Protein AF-A0A7S2TKN7-F1 (afdb_monomer_lite)

Radius of gyration: 24.85 Å; chains: 1; bounding box: 65×55×70 Å

Foldseek 3Di:
DPPCVVVLVVQLVVLVVVLVVLVVPPPCCVDQLSVLVSCQSPPVQNVCSVDPCSVVVPSVVVVVVVVVLVVVLAPPDQARSNSVVGDDPVVVVVVVVVLVVLLVDDFDDDDPPPPPPPPDDDDDDDDDDDDDDPDDPDPDDDTDRSCVVPPLDDWFWFQQWWWQWPPPGIDTNVVDFFQTWTAAPVRDTFTFQAKEKEFEPPQKDWWAADDPGTTTHQQFWWWDQDPVVRDIATDGSVVVGPTDIDGGGITIATDTDCDDDNDQRQWGAISNIITGHFLNLDCDHSNHAPHRVHPCQACVQLVPAPCSVRRYGYHYRNQFDADSNRRGGRHGDD

Sequence (334 aa):
GNADKPRLDKCQKMIKATVEAVKALSDRTKSKNVKALLKDLKGQVAEAVSKPEYCKKWGHHYLRSLARAHRLQLTNNFKDPGVQVYGGKTFERIRDKSDELFLSLPPPTPGHIKLMKKHGGYGYGYGGGGGGGAARSSSPIPSISMSRFYSRSGPCFSGDSRVHVKGGGTCRLMDVRRGDQVVTAEGKYATVRCVVQTKLQSGACPLVRLGSGLRITPYHPVLQRDAKRNTNEWVFPISLNKANVEPCDAIYSLLLDDTATDKKHESMVINGITCVALGHGITEGTASHPYFGSRERVVGDLRRMRGWEKGLVVLSEGCCIRDESTGLVCGLRQ

pLDDT: mean 78.38, std 19.51, range [26.36, 98.0]

InterPro domains:
  IPR006141 Intein N-terminal splicing region [PS50817] (156-224)
  IPR032838 VWA-Hint protein, Vwaint domain [PF14624] (32-100)
  IPR036844 Hint domain superfamily [SSF51294] (156-236)
  IPR039510 Vint domain [PF14623] (155-331)

Structure (mmCIF, N/CA/C/O backbone):
data_AF-A0A7S2TKN7-F1
#
_entry.id   AF-A0A7S2TKN7-F1
#
loop_
_atom_site.group_PDB
_atom_site.id
_atom_site.type_symbol
_atom_site.label_atom_id
_atom_site.label_alt_id
_atom_site.label_comp_id
_atom_site.label_asym_id
_atom_site.label_entity_id
_atom_site.label_seq_id
_atom_site.pdbx_PDB_ins_code
_atom_site.Cartn_x
_atom_site.Cartn_y
_atom_site.Cartn_z
_atom_site.occupancy
_atom_site.B_iso_or_equiv
_atom_site.auth_seq_id
_atom_site.auth_comp_id
_atom_site.auth_asym_id
_atom_site.auth_atom_id
_atom_site.pdbx_PDB_model_num
ATOM 1 N N . GLY A 1 1 ? 40.502 4.318 2.107 1.00 43.69 1 GLY A N 1
ATOM 2 C CA . GLY A 1 1 ? 40.039 5.272 1.078 1.00 43.69 1 GLY A CA 1
ATOM 3 C C . GLY A 1 1 ? 39.383 4.500 -0.047 1.00 43.69 1 G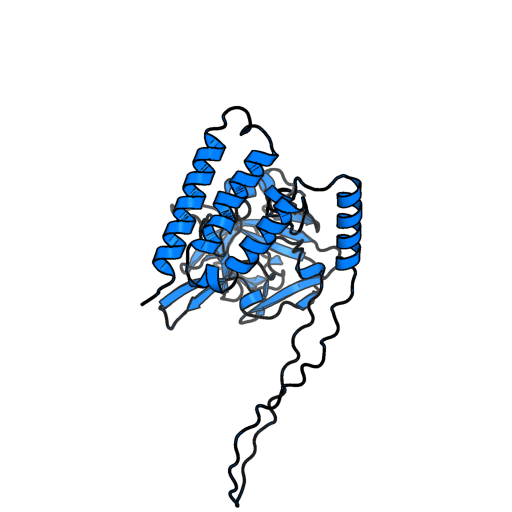LY A C 1
ATOM 4 O O . GLY A 1 1 ? 39.913 3.470 -0.435 1.00 43.69 1 GLY A O 1
ATOM 5 N N . ASN A 1 2 ? 38.201 4.918 -0.500 1.00 54.47 2 ASN A N 1
ATOM 6 C CA . ASN A 1 2 ? 37.375 4.138 -1.425 1.00 54.47 2 ASN A CA 1
ATOM 7 C C . ASN A 1 2 ? 37.877 4.297 -2.874 1.00 54.47 2 ASN A C 1
ATOM 9 O O . ASN A 1 2 ? 37.461 5.218 -3.577 1.00 54.47 2 ASN A O 1
ATOM 13 N N . ALA A 1 3 ? 38.801 3.426 -3.291 1.00 58.44 3 ALA A N 1
ATOM 14 C CA . ALA A 1 3 ? 39.456 3.452 -4.605 1.00 58.44 3 ALA A CA 1
ATOM 15 C C . ALA A 1 3 ? 38.479 3.367 -5.800 1.00 58.44 3 ALA A C 1
ATOM 17 O O . ALA A 1 3 ? 38.847 3.703 -6.923 1.00 58.44 3 ALA A O 1
ATOM 18 N N . ASP A 1 4 ? 37.220 2.986 -5.562 1.00 64.25 4 ASP A N 1
ATOM 19 C CA . ASP A 1 4 ? 36.188 2.876 -6.596 1.00 64.25 4 ASP A CA 1
ATOM 20 C C . ASP A 1 4 ? 35.474 4.201 -6.915 1.00 64.25 4 ASP A C 1
ATOM 22 O O . ASP A 1 4 ? 34.849 4.325 -7.971 1.00 64.25 4 ASP A O 1
ATOM 26 N N . LYS A 1 5 ? 35.576 5.221 -6.049 1.00 66.00 5 LYS A N 1
ATOM 27 C CA . LYS A 1 5 ? 34.845 6.493 -6.210 1.00 66.00 5 LYS A CA 1
ATOM 28 C C . LYS A 1 5 ? 35.164 7.225 -7.533 1.00 66.00 5 LYS A C 1
ATOM 30 O O . LYS A 1 5 ? 34.218 7.541 -8.254 1.00 66.00 5 LYS A O 1
ATOM 35 N N . PRO A 1 6 ? 36.439 7.386 -7.950 1.00 70.19 6 PRO A N 1
ATOM 36 C CA . PRO A 1 6 ? 36.770 8.056 -9.215 1.00 70.19 6 PRO A CA 1
ATOM 37 C C . PRO A 1 6 ? 36.239 7.312 -10.450 1.00 70.19 6 PRO A C 1
ATOM 39 O O . PRO A 1 6 ? 35.901 7.916 -11.471 1.00 70.19 6 PRO A O 1
ATOM 42 N N . ARG A 1 7 ? 36.149 5.979 -10.368 1.00 80.88 7 ARG A N 1
ATOM 43 C CA . ARG A 1 7 ? 35.662 5.124 -11.455 1.00 80.88 7 ARG A CA 1
ATOM 44 C C . ARG A 1 7 ? 34.150 5.249 -11.634 1.00 80.88 7 ARG A C 1
ATOM 46 O O . ARG A 1 7 ? 33.680 5.306 -12.768 1.00 80.88 7 ARG A O 1
ATOM 53 N N . LEU A 1 8 ? 33.401 5.321 -10.536 1.00 84.88 8 LEU A N 1
ATOM 54 C CA . LEU A 1 8 ? 31.946 5.492 -10.562 1.00 84.88 8 LEU A CA 1
ATOM 55 C C . LEU A 1 8 ? 31.548 6.875 -11.081 1.00 84.88 8 LEU A C 1
ATOM 57 O O . LEU A 1 8 ? 30.650 6.970 -11.916 1.00 84.88 8 LEU A O 1
ATOM 61 N N . ASP A 1 9 ? 32.282 7.919 -10.691 1.00 84.25 9 ASP A N 1
ATOM 62 C CA . ASP A 1 9 ? 32.070 9.276 -11.205 1.00 84.25 9 ASP A CA 1
ATOM 63 C C . ASP A 1 9 ? 32.273 9.332 -12.728 1.00 84.25 9 ASP A C 1
ATOM 65 O O . ASP A 1 9 ? 31.488 9.953 -13.453 1.00 84.25 9 ASP A O 1
ATOM 69 N N . LYS A 1 10 ? 33.284 8.619 -13.247 1.00 89.12 10 LYS A N 1
ATOM 70 C CA . LYS A 1 10 ? 33.486 8.456 -14.694 1.00 89.12 10 LYS A CA 1
ATOM 71 C C . LYS A 1 10 ? 32.306 7.732 -15.352 1.00 89.12 10 LYS A C 1
ATOM 73 O O . LYS A 1 10 ? 31.818 8.198 -16.381 1.00 89.12 10 LYS A O 1
ATOM 78 N N . CYS A 1 11 ? 31.813 6.640 -14.764 1.00 86.62 11 CYS A N 1
ATOM 79 C CA . CYS A 1 11 ? 30.646 5.914 -15.280 1.00 86.62 11 CYS A CA 1
ATOM 80 C C . CYS A 1 11 ? 29.390 6.796 -15.335 1.00 86.62 11 CYS A C 1
ATOM 82 O O . CYS A 1 11 ? 28.699 6.810 -16.351 1.00 86.62 11 CYS A O 1
ATOM 84 N N . GLN A 1 12 ? 29.116 7.583 -14.293 1.00 86.25 12 GLN A N 1
ATOM 85 C CA . GLN A 1 12 ? 27.974 8.502 -14.277 1.00 86.25 12 GLN A CA 1
ATOM 86 C C . GLN A 1 12 ? 28.090 9.594 -15.343 1.00 86.25 12 GLN A C 1
ATOM 88 O O . GLN A 1 12 ? 27.103 9.905 -16.012 1.00 86.25 12 GLN A O 1
ATOM 93 N N . LYS A 1 13 ? 29.291 10.155 -15.543 1.00 89.75 13 LYS A N 1
ATOM 94 C CA . LYS A 1 13 ? 29.546 11.118 -16.625 1.00 89.75 13 LYS A CA 1
ATOM 95 C C . LYS A 1 13 ? 29.284 10.500 -17.999 1.00 89.75 13 LYS A C 1
ATOM 97 O O . LYS A 1 13 ? 28.626 11.129 -18.822 1.00 89.75 13 LYS A O 1
ATOM 102 N N . MET A 1 14 ? 29.720 9.259 -18.226 1.00 90.19 14 MET A N 1
ATOM 103 C CA . MET A 1 14 ? 29.456 8.539 -19.478 1.00 90.19 14 MET A CA 1
ATOM 104 C C . MET A 1 14 ? 27.959 8.283 -19.703 1.00 90.19 14 MET A C 1
ATOM 106 O O . MET A 1 14 ? 27.475 8.479 -20.817 1.00 90.19 14 MET A O 1
ATOM 110 N N . ILE A 1 15 ? 27.210 7.899 -18.663 1.00 89.31 15 ILE A N 1
ATOM 111 C CA . ILE A 1 15 ? 25.752 7.706 -18.756 1.00 89.31 15 ILE A CA 1
ATOM 112 C C . ILE A 1 15 ? 25.065 9.025 -19.125 1.00 89.31 15 ILE A C 1
ATOM 114 O O . ILE A 1 15 ? 24.268 9.053 -20.060 1.00 89.31 15 ILE A O 1
ATOM 118 N N . LYS A 1 16 ? 25.411 10.129 -18.449 1.00 88.31 16 LYS A N 1
ATOM 119 C CA . LYS A 1 16 ? 24.864 11.461 -18.756 1.00 88.31 16 LYS A CA 1
ATOM 120 C C . LYS A 1 16 ? 25.174 11.881 -20.194 1.00 88.31 16 LYS A C 1
ATOM 122 O O . LYS A 1 16 ? 24.259 12.272 -20.909 1.00 88.31 16 LYS A O 1
ATOM 127 N N . ALA A 1 17 ? 26.421 11.728 -20.638 1.00 89.56 17 ALA A N 1
ATOM 128 C CA . ALA A 1 17 ? 26.814 12.034 -22.014 1.00 89.56 17 ALA A CA 1
ATOM 129 C C . ALA A 1 17 ? 26.033 11.193 -23.038 1.00 89.56 17 ALA A C 1
ATOM 131 O O . ALA A 1 17 ? 25.567 11.718 -24.044 1.00 89.56 17 ALA A O 1
ATOM 132 N N . THR A 1 18 ? 25.821 9.906 -22.749 1.00 86.31 18 THR A N 1
ATOM 133 C CA . THR A 1 18 ? 25.028 9.010 -23.605 1.00 86.31 18 THR A CA 1
ATOM 134 C C . THR A 1 18 ? 23.567 9.454 -23.673 1.00 86.31 18 THR A C 1
ATOM 136 O O . THR A 1 18 ? 22.984 9.480 -24.751 1.00 86.31 18 THR A O 1
ATOM 139 N N . VAL A 1 19 ? 22.971 9.847 -22.544 1.00 86.81 19 VAL A N 1
ATOM 140 C CA . VAL A 1 19 ? 21.596 10.367 -22.498 1.00 86.81 19 VAL A CA 1
ATOM 141 C C . VAL A 1 19 ? 21.452 11.629 -23.349 1.00 86.81 19 VAL A C 1
ATOM 143 O O . VAL A 1 19 ? 20.484 11.732 -24.100 1.00 86.81 19 VAL A O 1
ATOM 146 N N . GLU A 1 20 ? 22.397 12.566 -23.264 1.00 87.31 20 GLU A N 1
ATOM 147 C CA . GLU A 1 20 ? 22.360 13.793 -24.068 1.00 87.31 20 GLU A CA 1
ATOM 148 C C . GLU A 1 20 ? 22.595 13.515 -25.558 1.00 87.31 20 GLU A C 1
ATOM 150 O O . GLU A 1 20 ? 21.847 14.020 -26.393 1.00 87.31 20 GLU A O 1
ATOM 155 N N . ALA A 1 21 ? 23.532 12.627 -25.901 1.00 86.25 21 ALA A N 1
ATOM 156 C CA . ALA A 1 21 ? 23.751 12.205 -27.284 1.00 86.25 21 ALA A CA 1
ATOM 157 C C . ALA A 1 21 ? 22.499 11.549 -27.892 1.00 86.25 21 ALA A C 1
ATOM 159 O O . ALA A 1 21 ? 22.119 11.850 -29.021 1.00 86.25 21 ALA A O 1
ATOM 160 N N . VAL A 1 22 ? 21.809 10.690 -27.132 1.00 82.81 22 VAL A N 1
ATOM 161 C CA . VAL A 1 22 ? 20.566 10.048 -27.583 1.00 82.81 22 VAL A CA 1
ATOM 162 C C . VAL A 1 22 ? 19.435 11.067 -27.738 1.00 82.81 22 VAL A C 1
ATOM 164 O O . VAL A 1 22 ? 18.655 10.951 -28.679 1.00 82.81 22 VAL A O 1
ATOM 167 N N . LYS A 1 23 ? 19.340 12.078 -26.863 1.00 82.50 23 LYS A N 1
ATOM 168 C CA . LYS A 1 23 ? 18.347 13.160 -26.990 1.00 82.50 23 LYS A CA 1
ATOM 169 C C . LYS A 1 23 ? 18.584 14.044 -28.215 1.00 82.50 23 LYS A C 1
ATOM 171 O O . LYS A 1 23 ? 17.614 14.474 -28.831 1.00 82.50 23 LYS A O 1
ATOM 176 N N . ALA A 1 24 ? 19.846 14.303 -28.559 1.00 81.06 24 ALA A N 1
ATOM 177 C CA . ALA A 1 24 ? 20.227 15.139 -29.698 1.00 81.06 24 ALA A CA 1
ATOM 178 C C . ALA A 1 24 ? 19.869 14.514 -31.062 1.00 81.06 24 ALA A C 1
ATOM 180 O O . ALA A 1 24 ? 19.803 15.219 -32.065 1.00 81.06 24 ALA A O 1
ATOM 181 N N . LEU A 1 25 ? 19.579 13.208 -31.109 1.00 79.00 25 LEU A N 1
ATOM 182 C CA . LEU A 1 25 ? 19.048 12.518 -32.289 1.00 79.00 25 LEU A CA 1
ATOM 183 C C . LEU A 1 25 ? 17.537 12.813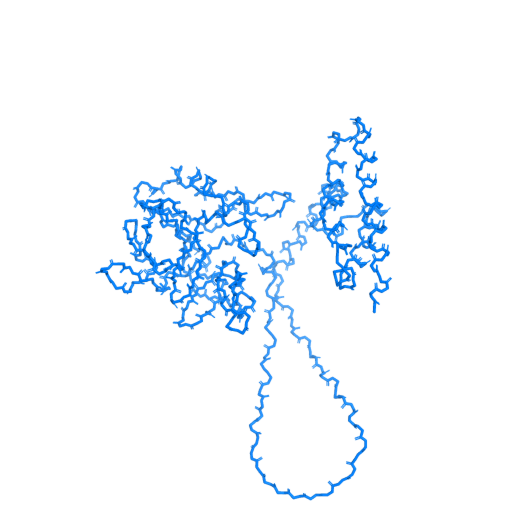 -32.429 1.00 79.00 25 LEU A C 1
ATOM 185 O O . LEU A 1 25 ? 16.679 11.976 -32.124 1.00 79.00 25 LEU A O 1
ATOM 189 N N . SER A 1 26 ? 17.219 14.038 -32.852 1.00 56.50 26 SER A N 1
ATOM 190 C CA . SER A 1 26 ? 15.887 14.670 -32.889 1.00 56.50 26 SER A CA 1
ATOM 191 C C . SER A 1 26 ? 14.778 13.862 -33.583 1.00 56.50 26 SER A C 1
ATOM 193 O O . SER A 1 26 ? 13.630 13.920 -33.141 1.00 56.50 26 SER A O 1
ATOM 195 N N . ASP A 1 27 ? 15.092 13.045 -34.592 1.00 61.47 27 ASP A N 1
ATOM 196 C CA . ASP A 1 27 ? 14.075 12.258 -35.313 1.00 61.47 27 ASP A CA 1
ATOM 197 C C . ASP A 1 27 ? 13.815 10.864 -34.718 1.00 61.47 27 ASP A C 1
ATOM 199 O O . ASP A 1 27 ? 12.715 10.319 -34.839 1.00 61.47 27 ASP A O 1
ATOM 203 N N . ARG A 1 28 ? 14.787 10.273 -34.007 1.00 58.34 28 ARG A N 1
ATOM 204 C CA . ARG A 1 28 ? 14.670 8.907 -33.449 1.00 58.34 28 ARG A CA 1
ATOM 205 C C . ARG A 1 28 ? 14.152 8.872 -32.013 1.00 58.34 28 ARG A C 1
ATOM 207 O O . ARG A 1 28 ? 13.617 7.850 -31.586 1.00 58.34 28 ARG A O 1
ATOM 214 N N . THR A 1 29 ? 14.221 9.982 -31.284 1.00 58.94 29 THR A N 1
ATOM 215 C CA . THR A 1 29 ? 13.701 10.121 -29.908 1.00 58.94 29 THR A CA 1
ATOM 216 C C . THR A 1 29 ? 12.181 9.981 -29.793 1.00 58.94 29 THR A C 1
ATOM 218 O O . THR A 1 29 ? 11.664 9.720 -28.702 1.00 58.94 29 THR A O 1
ATOM 221 N N . LYS A 1 30 ? 11.441 10.080 -30.905 1.00 62.72 30 LYS A N 1
ATOM 222 C CA . LYS A 1 30 ? 9.995 9.805 -30.942 1.00 62.72 30 LYS A CA 1
ATOM 223 C C . LYS A 1 30 ? 9.668 8.309 -30.884 1.00 62.72 30 LYS A C 1
ATOM 225 O O . LYS A 1 30 ? 8.584 7.961 -30.412 1.00 62.72 30 LYS A O 1
ATOM 230 N N . SER A 1 31 ? 10.594 7.438 -31.295 1.00 76.25 31 SER A N 1
ATOM 231 C CA . SER A 1 31 ? 10.404 5.985 -31.269 1.00 76.25 31 SER A CA 1
ATOM 232 C C . SER A 1 31 ? 10.212 5.474 -29.840 1.00 76.25 31 SER A C 1
ATOM 234 O O . SER A 1 31 ? 10.968 5.827 -28.929 1.00 76.25 31 SER A O 1
ATOM 236 N N . LYS A 1 32 ? 9.219 4.594 -29.649 1.00 78.75 32 LYS A N 1
ATOM 237 C CA . LYS A 1 32 ? 8.933 3.922 -28.369 1.00 78.75 32 LYS A CA 1
ATOM 238 C C . LYS A 1 32 ? 10.191 3.260 -27.791 1.00 78.75 32 LYS A C 1
ATOM 240 O O . LYS A 1 32 ? 10.414 3.327 -26.585 1.00 78.75 32 LYS A O 1
ATOM 245 N N . ASN A 1 33 ? 11.051 2.724 -28.655 1.00 80.81 33 ASN A N 1
ATOM 246 C CA . ASN A 1 33 ? 12.256 1.997 -28.258 1.00 80.81 33 ASN A CA 1
ATOM 247 C C . ASN A 1 33 ? 13.328 2.928 -27.684 1.00 80.81 33 ASN A C 1
ATOM 249 O O . ASN A 1 33 ? 13.961 2.612 -26.680 1.00 80.81 33 ASN A O 1
ATOM 253 N N . VAL A 1 34 ? 13.495 4.111 -28.278 1.00 82.25 34 VAL A N 1
ATOM 254 C CA . VAL A 1 34 ? 14.466 5.105 -27.802 1.00 82.25 34 VAL A CA 1
ATOM 255 C C . VAL A 1 34 ? 14.005 5.716 -26.478 1.00 82.25 34 VAL A C 1
ATOM 257 O O . VAL A 1 34 ? 14.814 5.908 -25.572 1.00 82.25 34 VAL A O 1
ATOM 260 N N . LYS A 1 35 ? 12.694 5.941 -26.311 1.00 83.38 35 LYS A N 1
ATOM 261 C CA . LYS A 1 35 ? 12.116 6.374 -25.028 1.00 83.38 35 LYS A CA 1
ATOM 262 C C . LYS A 1 35 ? 12.314 5.332 -23.925 1.00 83.38 35 LYS A C 1
ATOM 264 O O . LYS A 1 35 ? 12.656 5.701 -22.804 1.00 83.38 35 LYS A O 1
ATOM 269 N N . ALA A 1 36 ? 12.122 4.054 -24.248 1.00 84.69 36 ALA A N 1
ATOM 270 C CA . ALA A 1 36 ? 12.329 2.948 -23.320 1.00 84.69 36 ALA A CA 1
ATOM 271 C C . ALA A 1 36 ? 13.799 2.853 -22.874 1.00 84.69 36 ALA A C 1
ATOM 273 O O . ALA A 1 36 ? 14.074 2.866 -21.679 1.00 84.69 36 ALA A O 1
ATOM 274 N N . LEU A 1 37 ? 14.743 2.910 -23.818 1.00 86.00 37 LEU A N 1
ATOM 275 C CA . LEU A 1 37 ? 16.177 2.926 -23.515 1.00 86.00 37 LEU A CA 1
ATOM 276 C C . LEU A 1 37 ? 16.582 4.128 -22.641 1.00 86.00 37 LEU A C 1
ATOM 278 O O . LEU A 1 37 ? 17.357 3.988 -21.696 1.00 86.00 37 LEU A O 1
ATOM 282 N N . LEU A 1 38 ? 16.037 5.317 -22.917 1.00 85.19 38 LEU A N 1
ATOM 283 C CA . LEU A 1 38 ? 16.282 6.509 -22.099 1.00 85.19 38 LEU A CA 1
ATOM 284 C C . LEU A 1 38 ? 15.758 6.360 -20.663 1.00 85.19 38 LEU A C 1
ATOM 286 O O . LEU A 1 38 ? 16.351 6.934 -19.745 1.00 85.19 38 LEU A O 1
ATOM 290 N N . LYS A 1 39 ? 14.661 5.620 -20.461 1.00 85.62 39 LYS A N 1
ATOM 291 C CA . LYS A 1 39 ? 14.110 5.329 -19.131 1.00 85.62 39 LYS A CA 1
ATOM 292 C C . LYS A 1 39 ? 15.059 4.424 -18.343 1.00 85.62 39 L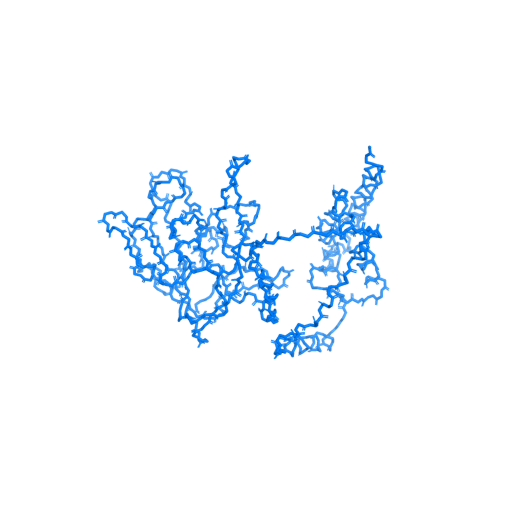YS A C 1
ATOM 294 O O . LYS A 1 39 ? 15.361 4.752 -17.198 1.00 85.62 39 LYS A O 1
ATOM 299 N N . ASP A 1 40 ? 15.611 3.387 -18.968 1.00 86.56 40 ASP A N 1
ATOM 300 C CA . ASP A 1 40 ? 16.572 2.476 -18.327 1.00 86.56 40 ASP A CA 1
ATOM 301 C C . ASP A 1 40 ? 17.856 3.210 -17.916 1.00 86.56 40 ASP A C 1
ATOM 303 O O . ASP A 1 40 ? 18.306 3.094 -16.773 1.00 86.56 40 ASP A O 1
ATOM 307 N N . LEU A 1 41 ? 18.404 4.035 -18.824 1.00 86.12 41 LEU A N 1
ATOM 308 C CA . LEU A 1 41 ? 19.622 4.822 -18.591 1.00 86.12 41 LEU A CA 1
ATOM 309 C C . LEU A 1 41 ? 19.484 5.802 -17.418 1.00 86.12 41 LEU A C 1
ATOM 311 O O . LEU A 1 41 ? 20.439 5.998 -16.668 1.00 86.12 41 LEU A O 1
ATOM 315 N N . LYS A 1 42 ? 18.306 6.419 -17.256 1.00 85.44 42 LYS A N 1
ATOM 316 C CA . LYS A 1 42 ? 18.013 7.345 -16.148 1.00 85.44 42 LYS A CA 1
ATOM 317 C C . LYS A 1 42 ? 17.591 6.637 -14.858 1.00 85.44 42 LYS A C 1
ATOM 319 O O . LYS A 1 42 ? 17.643 7.256 -13.801 1.00 85.44 42 LYS A O 1
ATOM 324 N N . GLY A 1 43 ? 17.148 5.386 -14.955 1.00 86.94 43 GLY A N 1
ATOM 325 C CA . GLY A 1 43 ? 16.682 4.575 -13.838 1.00 86.94 43 GLY A CA 1
ATOM 326 C C . GLY A 1 43 ? 17.797 3.724 -13.239 1.00 86.94 43 GLY A C 1
ATOM 327 O O . GLY A 1 43 ? 18.827 4.234 -12.792 1.00 86.94 43 GLY A O 1
ATOM 328 N N . GLN A 1 44 ? 17.596 2.403 -13.242 1.00 83.75 44 GLN A N 1
ATOM 329 C CA . GLN A 1 44 ? 18.470 1.464 -12.536 1.00 83.75 44 GLN A CA 1
ATOM 330 C C . GLN A 1 44 ? 19.914 1.460 -13.056 1.00 83.75 44 GLN A C 1
ATOM 332 O O . GLN A 1 44 ? 20.824 1.137 -12.298 1.00 83.75 44 GLN A O 1
ATOM 337 N N . VAL A 1 45 ? 20.167 1.868 -14.307 1.00 88.06 45 VAL A N 1
ATOM 338 C CA . VAL A 1 45 ? 21.537 2.014 -14.837 1.00 88.06 45 VAL A CA 1
ATOM 339 C 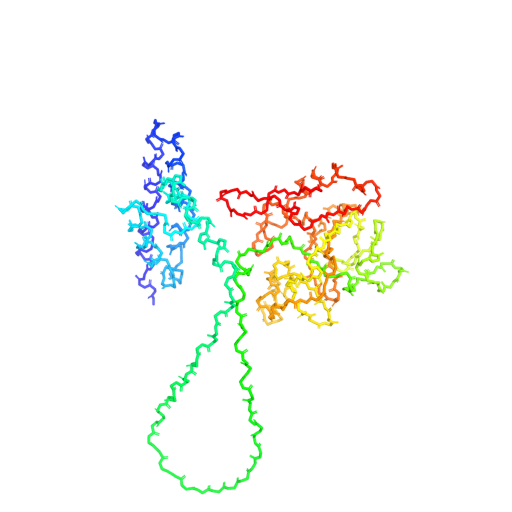C . VAL A 1 45 ? 22.302 3.127 -14.118 1.00 88.06 45 VAL A C 1
ATOM 341 O O . VAL A 1 45 ? 23.457 2.925 -13.741 1.00 88.06 45 VAL A O 1
ATOM 344 N N . ALA A 1 46 ? 21.669 4.279 -13.884 1.00 87.81 46 ALA A N 1
ATOM 345 C CA . ALA A 1 46 ? 22.269 5.362 -13.109 1.00 87.81 46 ALA A CA 1
ATOM 346 C C . ALA A 1 46 ? 22.391 4.983 -11.624 1.00 87.81 46 ALA A C 1
ATOM 348 O O . ALA A 1 46 ? 23.426 5.232 -11.002 1.00 87.81 46 ALA A O 1
ATOM 349 N N . GLU A 1 47 ? 21.373 4.322 -11.066 1.00 85.00 47 GLU A N 1
ATOM 350 C CA . GLU A 1 47 ? 21.367 3.874 -9.670 1.00 85.00 47 GLU A CA 1
ATOM 351 C C . GLU A 1 47 ? 22.468 2.840 -9.386 1.00 85.00 47 GLU A C 1
ATOM 353 O O . GLU A 1 47 ? 23.160 2.940 -8.369 1.00 85.00 47 GLU A O 1
ATOM 358 N N . ALA A 1 48 ? 22.702 1.912 -10.318 1.00 87.50 48 ALA A N 1
ATOM 359 C CA . ALA A 1 48 ? 23.716 0.863 -10.223 1.00 87.50 48 ALA A CA 1
ATOM 360 C C . ALA A 1 48 ? 25.127 1.408 -9.968 1.00 87.50 48 ALA A C 1
ATOM 362 O O . ALA A 1 48 ? 25.935 0.732 -9.334 1.00 87.50 48 ALA A O 1
ATOM 363 N N . VAL A 1 49 ? 25.427 2.620 -10.443 1.00 89.25 49 VAL A N 1
ATOM 364 C CA . VAL A 1 49 ? 26.732 3.282 -10.275 1.00 89.25 49 VAL A CA 1
ATOM 365 C C . VAL A 1 49 ? 26.668 4.511 -9.363 1.00 89.25 49 VAL A C 1
ATOM 367 O O . VAL A 1 49 ? 27.646 5.250 -9.261 1.00 89.25 49 VAL A O 1
ATOM 370 N N . SER A 1 50 ? 25.535 4.746 -8.695 1.00 86.00 50 SER A N 1
ATOM 371 C CA . SER A 1 50 ? 25.338 5.897 -7.801 1.00 86.00 50 SER A CA 1
ATOM 372 C C . SER A 1 50 ? 26.149 5.783 -6.510 1.00 86.00 50 SER A C 1
ATOM 374 O O . SER A 1 50 ? 26.726 6.765 -6.045 1.00 86.00 50 SER A O 1
ATOM 376 N N . LYS A 1 51 ? 26.225 4.567 -5.955 1.00 86.25 51 LYS A N 1
ATOM 377 C CA . LYS A 1 51 ? 26.944 4.250 -4.720 1.00 86.25 51 LYS A CA 1
ATOM 378 C C . LYS A 1 51 ? 27.874 3.051 -4.925 1.00 86.25 51 LYS A C 1
ATOM 380 O O . LYS A 1 51 ? 27.469 2.075 -5.566 1.00 86.25 51 LYS A O 1
ATOM 385 N N . PRO A 1 52 ? 29.080 3.062 -4.330 1.00 83.50 52 PRO A N 1
ATOM 386 C CA . PRO A 1 52 ? 29.993 1.919 -4.349 1.00 83.50 52 PRO A CA 1
ATOM 387 C C . PRO A 1 52 ? 29.350 0.622 -3.847 1.00 83.50 52 PRO A C 1
ATOM 389 O O . PRO A 1 52 ? 29.537 -0.432 -4.456 1.00 83.50 52 PRO A O 1
ATOM 392 N N . GLU A 1 53 ? 28.532 0.696 -2.789 1.00 84.50 53 GLU A N 1
ATOM 393 C CA . GLU A 1 53 ? 27.834 -0.481 -2.258 1.00 84.50 53 GLU A CA 1
ATOM 394 C C . GLU A 1 53 ? 26.876 -1.102 -3.281 1.00 84.50 53 GLU A C 1
ATOM 396 O O . GLU A 1 53 ? 26.823 -2.324 -3.406 1.00 84.50 53 GLU A O 1
ATOM 401 N N . TYR A 1 54 ? 26.131 -0.282 -4.028 1.00 86.38 54 TYR A N 1
ATOM 402 C CA . TYR A 1 54 ? 25.170 -0.765 -5.024 1.00 86.38 54 TYR A CA 1
ATOM 403 C C . TYR A 1 54 ? 25.886 -1.402 -6.207 1.00 86.38 54 TYR A C 1
ATOM 405 O O . TYR A 1 54 ? 25.545 -2.522 -6.594 1.00 86.38 54 TYR A O 1
ATOM 413 N N . CYS A 1 55 ? 26.934 -0.744 -6.709 1.00 86.56 55 CYS A N 1
ATOM 414 C CA . CYS A 1 55 ? 27.740 -1.267 -7.806 1.00 86.56 55 CYS A CA 1
ATOM 415 C C . CYS A 1 55 ? 28.314 -2.643 -7.462 1.00 86.56 55 CYS A C 1
ATOM 417 O O . CYS A 1 55 ? 28.162 -3.578 -8.251 1.00 86.56 55 CYS A O 1
ATOM 419 N N . LYS A 1 56 ? 28.891 -2.786 -6.260 1.00 84.50 56 LYS A N 1
ATOM 420 C CA . LYS A 1 56 ? 29.479 -4.040 -5.776 1.00 84.50 56 LYS A CA 1
ATOM 421 C C . LYS A 1 56 ? 28.437 -5.123 -5.499 1.00 84.50 56 LYS A C 1
ATOM 423 O O . LYS A 1 56 ? 28.685 -6.287 -5.782 1.00 84.50 56 LYS A O 1
ATOM 428 N N . LYS A 1 57 ? 27.290 -4.761 -4.919 1.00 79.38 57 LYS A N 1
ATOM 429 C CA . LYS A 1 57 ? 26.275 -5.734 -4.495 1.00 79.38 57 LYS A CA 1
ATOM 430 C C . LYS A 1 57 ? 25.466 -6.293 -5.666 1.00 79.38 57 LYS A C 1
ATOM 432 O O . LYS A 1 57 ? 25.108 -7.465 -5.638 1.00 79.38 57 LYS A O 1
ATOM 437 N N . TRP A 1 58 ? 25.143 -5.470 -6.663 1.00 88.81 58 TRP A N 1
ATOM 438 C CA . TRP A 1 58 ? 24.289 -5.889 -7.781 1.00 88.81 58 TRP A CA 1
ATOM 439 C C . TRP A 1 58 ? 24.586 -5.164 -9.099 1.00 88.81 58 TRP A C 1
ATOM 441 O O . TRP A 1 58 ? 24.456 -5.769 -10.165 1.00 88.81 58 TRP A O 1
ATOM 451 N N . GLY A 1 59 ? 25.018 -3.901 -9.049 1.00 87.88 59 GLY A N 1
ATOM 452 C CA . GLY A 1 59 ? 25.109 -3.029 -10.219 1.00 87.88 59 GLY A CA 1
ATOM 453 C C . GLY A 1 59 ? 26.004 -3.569 -11.332 1.00 87.88 59 GLY A C 1
ATOM 454 O O . GLY A 1 59 ? 25.590 -3.610 -12.487 1.00 87.88 59 GLY A O 1
ATOM 455 N N . HIS A 1 60 ? 27.200 -4.071 -11.021 1.00 85.88 60 HIS A N 1
ATOM 456 C CA . HIS A 1 60 ? 28.100 -4.576 -12.064 1.00 85.88 60 HIS A CA 1
ATOM 457 C C . HIS A 1 60 ? 27.599 -5.867 -12.737 1.00 85.88 60 HIS A C 1
ATOM 459 O O . HIS A 1 60 ? 27.931 -6.128 -13.895 1.00 85.88 60 HIS A O 1
ATOM 465 N N . HIS A 1 61 ? 26.835 -6.701 -12.025 1.00 90.31 61 HIS A N 1
ATOM 466 C CA . HIS A 1 61 ? 26.214 -7.900 -12.594 1.00 90.31 61 HIS A CA 1
ATOM 467 C C . HIS A 1 61 ? 25.037 -7.511 -13.487 1.00 90.31 61 HIS A C 1
ATOM 469 O O . HIS A 1 61 ? 24.944 -7.971 -14.625 1.00 90.31 61 HIS A O 1
ATOM 475 N N . TYR A 1 62 ? 24.197 -6.609 -12.983 1.00 91.62 62 TYR A N 1
ATOM 476 C CA . TYR A 1 62 ? 23.059 -6.044 -13.692 1.00 91.62 62 TYR A CA 1
ATOM 477 C C . TYR A 1 62 ? 23.475 -5.393 -15.019 1.00 91.62 62 TYR A C 1
ATOM 479 O O . TYR A 1 62 ? 22.974 -5.788 -16.068 1.00 91.62 62 TYR A O 1
ATOM 487 N N . LEU A 1 63 ? 24.467 -4.495 -15.010 1.00 90.12 63 LEU A N 1
ATOM 488 C CA . LEU A 1 63 ? 24.922 -3.796 -16.219 1.00 90.12 63 LEU A CA 1
ATOM 489 C C . LEU A 1 63 ? 25.461 -4.754 -17.290 1.00 90.12 63 LEU A C 1
ATOM 491 O O . LEU A 1 63 ? 25.200 -4.567 -18.476 1.00 90.12 63 LEU A O 1
ATOM 495 N N . ARG A 1 64 ? 26.186 -5.807 -16.888 1.00 90.94 64 ARG A N 1
ATOM 496 C CA . ARG A 1 64 ? 26.672 -6.841 -17.819 1.00 90.94 64 ARG A CA 1
ATOM 497 C C . ARG A 1 64 ? 25.525 -7.657 -18.409 1.00 90.94 64 ARG A C 1
ATOM 499 O O . ARG A 1 64 ? 25.554 -7.958 -19.601 1.00 90.94 64 ARG A O 1
ATOM 506 N N . SER A 1 65 ? 24.533 -8.001 -17.587 1.00 91.38 65 SER A N 1
ATOM 507 C CA . SER A 1 65 ? 23.328 -8.706 -18.028 1.00 91.38 65 SER A CA 1
ATOM 508 C C . SER A 1 65 ? 22.542 -7.868 -19.038 1.00 91.38 65 SER A C 1
ATOM 510 O O . SER A 1 65 ? 22.256 -8.349 -20.133 1.00 91.38 65 SER A O 1
ATOM 512 N N . LEU A 1 66 ? 22.287 -6.594 -18.723 1.00 90.06 66 LEU A N 1
ATOM 513 C CA . LEU A 1 66 ? 21.561 -5.665 -19.588 1.00 90.06 66 LEU A CA 1
ATOM 514 C C . LEU A 1 66 ? 22.300 -5.419 -20.912 1.00 90.06 66 LEU A C 1
ATOM 516 O O . LEU A 1 66 ? 21.706 -5.514 -21.985 1.00 90.06 66 LEU A O 1
ATOM 520 N N . ALA A 1 67 ? 23.616 -5.192 -20.865 1.00 90.25 67 ALA A N 1
ATOM 521 C CA . ALA A 1 67 ? 24.427 -5.023 -22.072 1.00 90.25 67 ALA A CA 1
ATOM 522 C C . ALA A 1 67 ? 24.382 -6.266 -22.976 1.00 90.25 67 ALA A C 1
ATOM 524 O O . ALA A 1 67 ? 24.244 -6.154 -24.197 1.00 90.25 67 ALA A O 1
ATOM 525 N N . ARG A 1 68 ? 24.460 -7.466 -22.385 1.00 90.88 68 ARG A N 1
ATOM 526 C CA . ARG A 1 68 ? 24.339 -8.724 -23.130 1.00 90.88 68 ARG A CA 1
ATOM 527 C C . ARG A 1 68 ? 22.938 -8.902 -23.717 1.00 90.88 68 ARG A C 1
ATOM 529 O O . ARG A 1 68 ? 22.833 -9.340 -24.857 1.00 90.88 68 ARG A O 1
ATOM 536 N N . ALA A 1 69 ? 21.894 -8.537 -22.978 1.00 89.38 69 ALA A N 1
ATOM 537 C CA . ALA A 1 69 ? 20.510 -8.612 -23.434 1.00 89.38 69 ALA A CA 1
ATOM 538 C C . ALA A 1 69 ? 20.258 -7.718 -24.654 1.00 89.38 69 ALA A C 1
ATOM 540 O O . ALA A 1 69 ? 19.725 -8.200 -25.648 1.00 89.38 69 ALA A O 1
ATOM 541 N N . HIS A 1 70 ? 20.738 -6.469 -24.650 1.00 90.44 70 HIS A N 1
ATOM 542 C CA . HIS A 1 70 ? 20.651 -5.616 -25.839 1.00 90.44 70 HIS A CA 1
ATOM 543 C C . HIS A 1 70 ? 21.456 -6.163 -27.020 1.00 90.44 70 HIS A C 1
ATOM 545 O O . HIS A 1 70 ? 20.966 -6.127 -28.146 1.00 90.44 70 HIS A O 1
ATOM 551 N N . ARG A 1 71 ? 22.662 -6.697 -26.781 1.00 89.06 71 ARG A N 1
ATOM 552 C CA . ARG A 1 71 ? 23.507 -7.266 -27.844 1.00 89.06 71 ARG A CA 1
ATOM 553 C C . ARG A 1 71 ? 22.880 -8.494 -28.505 1.00 89.06 71 ARG A C 1
ATOM 555 O O . ARG A 1 71 ? 23.060 -8.687 -29.700 1.00 89.06 71 ARG A O 1
ATOM 562 N N . LEU A 1 72 ? 22.190 -9.323 -27.727 1.00 88.00 72 LEU A N 1
ATOM 563 C CA . LEU A 1 72 ? 21.524 -10.533 -28.214 1.00 88.00 72 LEU A CA 1
ATOM 564 C C . LEU A 1 72 ? 20.050 -10.307 -28.573 1.00 88.00 72 LEU A C 1
ATOM 566 O O . LEU A 1 72 ? 19.397 -11.253 -28.992 1.00 88.00 72 LEU A O 1
ATOM 570 N N . GLN A 1 73 ? 19.534 -9.086 -28.393 1.00 87.62 73 GLN A N 1
ATOM 571 C CA . GLN A 1 73 ? 18.120 -8.749 -28.574 1.00 87.62 73 GLN A CA 1
ATOM 572 C C . GLN A 1 73 ? 17.191 -9.684 -27.779 1.00 87.62 73 GLN A C 1
ATOM 574 O O . GLN A 1 73 ? 16.267 -10.285 -28.320 1.00 87.62 73 GLN A O 1
ATOM 579 N N . LEU A 1 74 ? 17.459 -9.829 -26.479 1.00 84.12 74 LEU A N 1
ATOM 580 C CA . LEU A 1 74 ? 16.708 -10.704 -25.577 1.00 84.12 74 LEU A CA 1
ATOM 581 C C . LEU A 1 74 ? 15.952 -9.911 -24.513 1.00 84.12 74 LEU A C 1
ATOM 583 O O . LEU A 1 74 ? 16.503 -8.995 -23.903 1.00 84.12 74 LEU A O 1
ATOM 587 N N . THR A 1 75 ? 14.738 -10.359 -24.204 1.00 84.06 75 THR A N 1
ATOM 588 C CA . THR A 1 75 ? 13.934 -9.887 -23.068 1.00 84.06 75 THR A CA 1
ATOM 589 C C . THR A 1 75 ? 14.314 -10.670 -21.814 1.00 84.06 75 THR A C 1
ATOM 591 O O . THR A 1 75 ? 13.674 -11.652 -21.444 1.00 84.06 75 THR A O 1
ATOM 594 N N . ASN A 1 76 ? 15.423 -10.295 -21.181 1.00 82.62 76 ASN A N 1
ATOM 595 C CA . ASN A 1 76 ? 15.998 -11.065 -20.071 1.00 82.62 76 ASN A CA 1
ATOM 596 C C . ASN A 1 76 ? 15.346 -10.796 -18.702 1.00 82.62 76 ASN A C 1
ATOM 598 O O . ASN A 1 76 ? 15.548 -11.567 -17.768 1.00 82.62 76 ASN A O 1
ATOM 602 N N . ASN A 1 77 ? 14.631 -9.686 -18.548 1.00 76.94 77 ASN A N 1
ATOM 603 C CA . ASN A 1 77 ? 13.961 -9.304 -17.308 1.00 76.94 77 ASN A CA 1
ATOM 604 C C . ASN A 1 77 ? 12.709 -8.480 -17.626 1.00 76.94 77 ASN A C 1
ATOM 606 O O . ASN A 1 77 ? 12.543 -8.101 -18.774 1.00 76.94 77 ASN A O 1
ATOM 610 N N . PHE A 1 78 ? 11.843 -8.213 -16.644 1.00 77.44 78 PHE A N 1
ATOM 611 C CA . PHE A 1 78 ? 10.599 -7.442 -16.827 1.00 77.44 78 PHE A CA 1
ATOM 612 C C . PHE A 1 78 ? 10.700 -5.969 -16.386 1.00 77.44 78 PHE A C 1
ATOM 614 O O . PHE A 1 78 ? 9.781 -5.190 -16.621 1.00 77.44 78 PHE A O 1
ATOM 621 N N . LYS A 1 79 ? 11.777 -5.594 -15.685 1.00 72.56 79 LYS A N 1
ATOM 622 C CA . LYS A 1 79 ? 11.928 -4.284 -15.030 1.00 72.56 79 LYS A CA 1
ATOM 623 C C . LYS A 1 79 ? 12.440 -3.203 -15.968 1.00 72.56 79 LYS A C 1
ATOM 625 O O . LYS A 1 79 ? 12.147 -2.035 -15.727 1.00 72.56 79 LYS A O 1
ATOM 630 N N . ASP A 1 80 ? 13.183 -3.602 -16.995 1.00 83.38 80 ASP A N 1
ATOM 631 C CA . ASP A 1 80 ? 13.833 -2.709 -17.947 1.00 83.38 80 ASP A CA 1
ATOM 632 C C . ASP A 1 80 ? 13.003 -2.598 -19.238 1.00 83.38 80 ASP A C 1
ATOM 634 O O . ASP A 1 80 ? 12.984 -3.529 -20.059 1.00 83.38 80 ASP A O 1
ATOM 638 N N . PRO A 1 81 ? 12.281 -1.477 -19.435 1.00 83.75 81 PRO A N 1
ATOM 639 C CA . PRO A 1 81 ? 11.559 -1.169 -20.662 1.00 83.75 81 PRO A CA 1
ATOM 640 C C . PRO A 1 81 ? 12.366 -1.370 -21.947 1.00 83.75 81 PRO A C 1
ATOM 642 O O . PRO A 1 81 ? 11.806 -1.797 -22.958 1.00 83.75 81 PRO A O 1
ATOM 645 N N . GLY A 1 82 ? 13.659 -1.040 -21.947 1.00 84.94 82 GLY A N 1
ATOM 646 C CA . GLY A 1 82 ? 14.500 -1.044 -23.141 1.00 84.94 82 GLY A CA 1
ATOM 647 C C . GLY A 1 82 ? 14.756 -2.430 -23.720 1.00 84.94 82 GLY A C 1
ATOM 648 O O . GLY A 1 82 ? 15.027 -2.522 -24.915 1.00 84.94 82 GLY A O 1
ATOM 649 N N . VAL A 1 83 ? 14.628 -3.502 -22.932 1.00 86.69 83 VAL A N 1
ATOM 650 C CA . VAL A 1 83 ? 14.703 -4.886 -23.438 1.00 86.69 83 VAL A CA 1
ATOM 651 C C . VAL A 1 83 ? 13.330 -5.493 -23.737 1.00 86.69 83 VAL A C 1
ATOM 653 O O . VAL A 1 83 ? 13.264 -6.481 -24.463 1.00 86.69 83 VAL A O 1
ATOM 656 N N . GLN A 1 84 ? 12.229 -4.886 -23.263 1.00 84.56 84 GLN A N 1
ATOM 657 C CA . GLN A 1 84 ? 10.859 -5.336 -23.584 1.00 84.56 84 GLN A CA 1
ATOM 658 C C . GLN A 1 84 ? 10.497 -5.149 -25.058 1.00 84.56 84 GLN A C 1
ATOM 660 O O . GLN A 1 84 ? 9.512 -5.700 -25.531 1.00 84.56 84 GLN A O 1
ATOM 665 N N . VAL A 1 85 ? 11.270 -4.337 -25.780 1.00 83.38 85 VAL A N 1
ATOM 666 C CA . VAL A 1 85 ? 11.081 -4.107 -27.218 1.00 83.38 85 VAL A CA 1
ATOM 667 C C . VAL A 1 85 ? 11.521 -5.301 -28.058 1.00 83.38 85 VAL A C 1
ATOM 669 O O . VAL A 1 85 ? 11.168 -5.382 -29.232 1.00 83.38 85 VAL A O 1
ATOM 672 N N . TYR A 1 86 ? 12.330 -6.189 -27.480 1.00 82.38 86 TYR A N 1
ATOM 673 C CA . TYR A 1 86 ? 12.761 -7.410 -28.132 1.00 82.38 86 TYR A CA 1
ATOM 674 C C . TYR A 1 86 ? 11.746 -8.525 -27.879 1.00 82.38 86 TYR A C 1
ATOM 676 O O . TYR A 1 86 ? 11.078 -8.548 -26.847 1.00 82.38 86 TYR A O 1
ATOM 684 N N . GLY A 1 87 ? 11.626 -9.439 -28.839 1.00 75.00 87 GLY A N 1
ATOM 685 C CA . GLY A 1 87 ? 10.592 -10.472 -28.857 1.00 75.00 87 GLY A CA 1
ATOM 686 C C . GLY A 1 87 ? 9.475 -10.176 -29.860 1.00 75.00 87 GLY A C 1
ATOM 687 O O . GLY A 1 87 ? 9.567 -9.280 -30.696 1.00 75.00 87 GLY A O 1
ATOM 688 N N . GLY A 1 88 ? 8.420 -10.983 -29.809 1.00 79.56 88 GLY A N 1
ATOM 689 C CA . GLY A 1 88 ? 7.239 -10.843 -30.658 1.00 79.56 88 GLY A CA 1
ATOM 690 C C . GLY A 1 88 ? 6.071 -11.642 -30.093 1.00 79.56 88 GLY A C 1
ATOM 691 O O . GLY A 1 88 ? 6.238 -12.355 -29.104 1.00 79.56 88 GLY A O 1
ATOM 692 N N . LYS A 1 89 ? 4.905 -11.581 -30.744 1.00 77.12 89 LYS A N 1
ATOM 693 C CA . LYS A 1 89 ? 3.646 -12.174 -30.240 1.00 77.12 89 LYS A CA 1
ATOM 694 C C . LYS A 1 89 ? 3.774 -13.636 -29.792 1.00 77.12 89 LYS A C 1
ATOM 696 O O . LYS A 1 89 ? 3.163 -14.051 -28.814 1.00 77.12 89 LYS A O 1
ATOM 701 N N . THR A 1 90 ? 4.587 -14.428 -30.492 1.00 79.69 90 THR A N 1
ATOM 702 C CA . THR A 1 90 ? 4.846 -15.828 -30.126 1.00 79.69 90 THR A CA 1
ATOM 703 C C . THR A 1 90 ? 5.638 -15.944 -28.825 1.00 79.69 90 THR A C 1
ATOM 705 O O . THR A 1 90 ? 5.286 -16.759 -27.977 1.00 79.69 90 THR A O 1
ATOM 708 N N . PHE A 1 91 ? 6.677 -15.123 -28.651 1.00 79.38 91 PHE A N 1
ATOM 709 C CA . PHE A 1 91 ? 7.460 -15.069 -27.417 1.00 79.38 91 PHE A CA 1
ATOM 710 C C . PHE A 1 91 ? 6.615 -14.558 -26.250 1.00 79.38 91 PHE A C 1
ATOM 712 O O . PHE A 1 91 ? 6.643 -15.170 -25.192 1.00 79.38 91 PHE A O 1
ATOM 719 N N . GLU A 1 92 ? 5.815 -13.507 -26.457 1.00 73.31 92 GLU A N 1
ATOM 720 C CA . GLU A 1 92 ? 4.874 -12.988 -25.455 1.00 73.31 92 GLU A CA 1
ATOM 721 C C . GLU A 1 92 ? 3.907 -14.080 -24.996 1.00 73.31 92 GLU A C 1
ATOM 723 O O . GLU A 1 92 ? 3.838 -14.375 -23.809 1.00 73.31 92 GLU A O 1
ATOM 728 N N . ARG A 1 93 ? 3.258 -14.783 -25.932 1.00 75.62 93 ARG A N 1
ATOM 729 C CA . ARG A 1 93 ? 2.340 -15.881 -25.602 1.00 75.62 93 ARG A CA 1
ATOM 730 C C . ARG A 1 93 ? 3.023 -17.009 -24.826 1.00 75.62 93 ARG A C 1
ATOM 732 O O . ARG A 1 93 ? 2.435 -17.559 -23.900 1.00 75.62 93 ARG A O 1
ATOM 739 N N . ILE A 1 94 ? 4.240 -17.391 -25.221 1.00 80.25 94 ILE A N 1
ATOM 740 C CA . ILE A 1 94 ? 5.000 -18.443 -24.531 1.00 80.25 94 ILE A CA 1
ATOM 741 C C . ILE A 1 94 ? 5.413 -17.971 -23.139 1.00 80.25 94 ILE A C 1
ATOM 743 O O . ILE A 1 94 ? 5.259 -18.731 -22.186 1.00 80.25 94 ILE A O 1
ATOM 747 N N . ARG A 1 95 ? 5.904 -16.736 -23.010 1.00 75.44 95 ARG A N 1
ATOM 748 C CA . ARG A 1 95 ? 6.252 -16.113 -21.731 1.00 75.44 95 ARG A CA 1
ATOM 749 C C . ARG A 1 95 ? 5.045 -16.099 -20.806 1.00 75.44 95 ARG A C 1
ATOM 751 O O . ARG A 1 95 ? 5.161 -16.611 -19.705 1.00 75.44 95 ARG A O 1
ATOM 758 N N . ASP A 1 96 ? 3.909 -15.584 -21.259 1.00 70.31 96 ASP A N 1
ATOM 759 C CA . ASP A 1 96 ? 2.709 -15.427 -20.434 1.00 70.31 96 ASP A CA 1
ATOM 760 C C . ASP A 1 96 ? 2.168 -16.793 -19.989 1.00 70.31 96 ASP A C 1
ATOM 762 O O . ASP A 1 96 ? 1.869 -16.989 -18.814 1.00 70.31 96 ASP A O 1
ATOM 766 N N . LYS A 1 97 ? 2.159 -17.785 -20.892 1.00 75.81 97 LYS A N 1
ATOM 767 C CA . LYS A 1 97 ? 1.819 -19.174 -20.545 1.00 75.81 97 LYS A CA 1
ATOM 768 C C . LYS A 1 97 ? 2.828 -19.802 -19.576 1.00 75.81 97 LYS A C 1
ATOM 770 O O . LYS A 1 97 ? 2.451 -20.586 -18.712 1.00 75.81 97 LYS A O 1
ATOM 775 N N . SER A 1 98 ? 4.115 -19.489 -19.717 1.00 74.12 98 SER A N 1
ATOM 776 C CA . SER A 1 98 ? 5.152 -19.985 -18.804 1.00 74.12 98 SER A CA 1
ATOM 777 C C . SER A 1 98 ? 5.049 -19.322 -17.433 1.00 74.12 98 SER A C 1
ATOM 779 O O . SER A 1 98 ? 5.274 -19.990 -16.432 1.00 74.12 98 SER A O 1
ATOM 781 N N . ASP A 1 99 ? 4.677 -18.043 -17.383 1.00 61.88 99 ASP A N 1
ATOM 782 C CA . ASP A 1 99 ? 4.429 -17.297 -16.151 1.00 61.88 99 ASP A CA 1
ATOM 783 C C . ASP A 1 99 ? 3.201 -17.867 -15.426 1.00 61.88 99 ASP A C 1
ATOM 785 O O . ASP A 1 99 ? 3.270 -18.172 -14.240 1.00 61.88 99 ASP A O 1
ATOM 789 N N . GLU A 1 100 ? 2.115 -18.149 -16.152 1.00 66.12 100 GLU A N 1
ATOM 790 C CA . GLU A 1 100 ? 0.937 -18.852 -15.627 1.00 66.12 100 GLU A CA 1
ATOM 791 C C . GLU A 1 100 ? 1.299 -20.223 -15.032 1.00 66.12 100 GLU A C 1
ATOM 793 O O . GLU A 1 100 ? 0.953 -20.521 -13.885 1.00 66.12 100 GLU A O 1
ATOM 798 N N . LEU A 1 101 ? 2.057 -21.038 -15.774 1.00 71.31 101 LEU A N 1
ATOM 799 C CA . LEU A 1 101 ? 2.526 -22.340 -15.296 1.00 71.31 101 LEU A CA 1
ATOM 800 C C . LEU A 1 101 ? 3.430 -22.198 -14.068 1.00 71.31 101 LEU A C 1
ATOM 802 O O . LEU A 1 101 ? 3.249 -22.920 -13.091 1.00 71.31 101 LEU A O 1
ATOM 806 N N . PHE A 1 102 ? 4.365 -21.252 -14.076 1.00 68.12 102 PHE A N 1
ATOM 807 C CA . PHE A 1 102 ? 5.272 -20.997 -12.959 1.00 68.12 102 PHE A CA 1
ATOM 808 C C . PHE A 1 102 ? 4.525 -20.564 -11.694 1.00 68.12 102 PHE A C 1
ATOM 810 O O . PHE A 1 102 ? 4.857 -21.011 -10.597 1.00 68.12 102 PHE A O 1
ATOM 817 N N . LEU A 1 103 ? 3.475 -19.752 -11.838 1.00 57.28 103 LEU A N 1
ATOM 818 C CA . LEU A 1 103 ? 2.599 -19.359 -10.735 1.00 57.28 103 LEU A CA 1
ATOM 819 C C . LEU A 1 103 ? 1.787 -20.530 -10.174 1.00 57.28 103 LEU A C 1
ATOM 821 O O . LEU A 1 103 ? 1.442 -20.505 -8.992 1.00 57.28 103 LEU A O 1
ATOM 825 N N . SER A 1 104 ? 1.507 -21.545 -10.993 1.00 69.44 104 SER A N 1
ATOM 826 C CA . SER A 1 104 ? 0.809 -22.764 -10.574 1.00 69.44 104 SER A CA 1
ATOM 827 C C . SER A 1 104 ? 1.709 -23.796 -9.882 1.00 69.44 104 SER A C 1
ATOM 829 O O . SER A 1 104 ? 1.198 -24.752 -9.298 1.00 69.44 104 SER A O 1
ATOM 831 N N . LEU A 1 105 ? 3.039 -23.622 -9.917 1.00 65.00 105 LEU A N 1
ATOM 832 C CA . LEU A 1 105 ? 3.958 -24.578 -9.304 1.00 65.00 105 LEU A CA 1
ATOM 833 C C . LEU A 1 105 ? 3.845 -24.565 -7.771 1.00 65.00 105 LEU A C 1
ATOM 835 O O . LEU A 1 105 ? 3.776 -23.492 -7.156 1.00 65.00 105 LEU A O 1
ATOM 839 N N . PRO A 1 106 ? 3.897 -25.746 -7.124 1.00 58.34 106 PRO A N 1
ATOM 840 C CA . PRO A 1 106 ? 4.023 -25.812 -5.680 1.00 58.34 106 PRO A CA 1
ATOM 841 C C . PRO A 1 106 ? 5.350 -25.168 -5.248 1.00 58.34 106 PRO A C 1
ATOM 843 O O . PRO A 1 106 ? 6.324 -25.162 -6.008 1.00 58.34 106 PRO A O 1
ATOM 846 N N . PRO A 1 107 ? 5.415 -24.617 -4.025 1.00 53.94 107 PRO A N 1
ATOM 847 C CA . PRO A 1 107 ? 6.634 -24.005 -3.522 1.00 53.94 107 PRO A CA 1
ATOM 848 C C . PRO A 1 107 ? 7.802 -25.003 -3.583 1.00 53.94 107 PRO A C 1
ATOM 850 O O . PRO A 1 107 ? 7.610 -26.176 -3.250 1.00 53.94 107 PRO A O 1
ATOM 853 N N . PRO A 1 108 ? 9.014 -24.557 -3.964 1.00 56.53 108 PRO A N 1
ATOM 854 C CA . PRO A 1 108 ? 10.160 -25.446 -4.057 1.00 56.53 108 PRO A CA 1
ATOM 855 C C 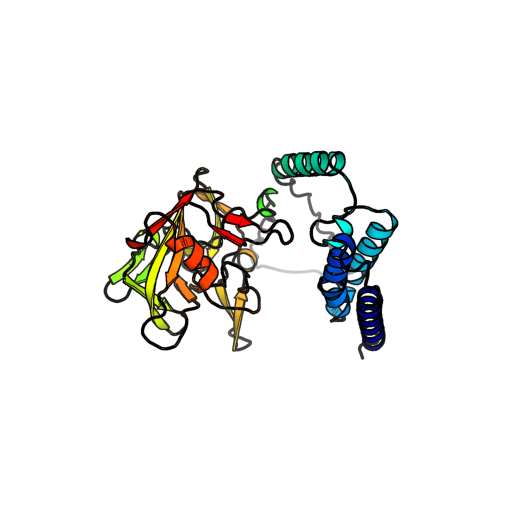. PRO A 1 108 ? 10.427 -26.090 -2.696 1.00 56.53 108 PRO A C 1
ATOM 857 O O . PRO A 1 108 ? 10.488 -25.405 -1.668 1.00 56.53 108 PRO A O 1
ATOM 860 N N . THR A 1 109 ? 10.573 -27.414 -2.691 1.00 48.69 109 THR A N 1
ATOM 861 C CA . THR A 1 109 ? 10.927 -28.175 -1.494 1.00 48.69 109 THR A CA 1
ATOM 862 C C . THR A 1 109 ? 12.286 -27.678 -0.993 1.00 48.69 109 THR A C 1
ATOM 864 O O . THR A 1 109 ? 13.234 -27.640 -1.783 1.00 48.69 109 THR A O 1
ATOM 867 N N . PRO A 1 110 ? 12.419 -27.258 0.278 1.00 47.88 110 PRO A N 1
ATOM 868 C CA . PRO A 1 110 ? 13.691 -26.776 0.798 1.00 47.88 110 PRO A CA 1
ATOM 869 C C . PRO A 1 110 ? 14.770 -27.846 0.629 1.00 47.88 110 PRO A C 1
ATOM 871 O O . PRO A 1 110 ? 14.686 -28.923 1.217 1.00 47.88 110 PRO A O 1
ATOM 874 N N . GLY A 1 111 ? 15.787 -27.559 -0.182 1.00 42.28 111 GLY A N 1
ATOM 875 C CA . GLY A 1 111 ? 16.965 -28.412 -0.254 1.00 42.28 111 GLY A CA 1
ATOM 876 C C . GLY A 1 111 ? 17.656 -28.425 1.108 1.00 42.28 111 GLY A C 1
ATOM 877 O O . GLY A 1 111 ? 17.806 -27.372 1.732 1.00 42.28 111 GLY A O 1
ATOM 878 N N . HIS A 1 112 ? 18.072 -29.602 1.580 1.00 42.31 112 HIS A N 1
ATOM 879 C CA . HIS A 1 112 ? 18.888 -29.734 2.785 1.00 42.31 112 HIS A CA 1
ATOM 880 C C . HIS A 1 112 ? 20.159 -28.891 2.623 1.00 42.31 112 HIS A C 1
ATOM 882 O O . HIS A 1 112 ? 21.135 -29.328 2.010 1.00 42.31 112 HIS A O 1
ATOM 888 N N . ILE A 1 113 ? 20.183 -27.690 3.204 1.00 40.62 113 ILE A N 1
ATOM 889 C CA . ILE A 1 113 ? 21.439 -27.001 3.476 1.00 40.62 113 ILE A CA 1
ATOM 890 C C . ILE A 1 113 ? 22.104 -27.835 4.566 1.00 40.62 113 ILE A C 1
ATOM 892 O O . ILE A 1 113 ? 21.847 -27.657 5.756 1.00 40.62 113 ILE A O 1
ATOM 896 N N . LYS A 1 114 ? 22.943 -28.795 4.163 1.00 38.59 114 LYS A N 1
ATOM 897 C CA . LYS A 1 114 ? 23.962 -29.323 5.063 1.00 38.59 114 LYS A CA 1
ATOM 898 C C . LYS A 1 114 ? 24.812 -28.116 5.434 1.00 38.59 114 LYS A C 1
ATOM 900 O O . LYS A 1 114 ? 25.600 -27.648 4.616 1.00 38.59 114 LYS A O 1
ATOM 905 N N . LEU A 1 115 ? 24.602 -27.573 6.634 1.00 40.09 115 LEU A N 1
ATOM 906 C CA . LEU A 1 115 ? 25.549 -26.650 7.238 1.00 40.09 115 LEU A CA 1
ATOM 907 C C . LEU A 1 115 ? 26.919 -27.316 7.120 1.00 40.09 115 LEU A C 1
ATOM 909 O O . LEU A 1 115 ? 27.169 -28.338 7.762 1.00 40.09 115 LEU A O 1
ATOM 913 N N . MET A 1 116 ? 27.785 -26.772 6.265 1.00 35.91 116 MET A N 1
ATOM 914 C CA . MET A 1 116 ? 29.199 -27.103 6.296 1.00 35.91 116 MET A CA 1
ATOM 915 C C . MET A 1 116 ? 29.659 -26.766 7.709 1.00 35.91 116 MET A C 1
ATOM 917 O O . MET A 1 116 ? 29.742 -25.594 8.081 1.00 35.91 116 MET A O 1
ATOM 921 N N . LYS A 1 117 ? 29.878 -27.802 8.528 1.00 37.56 117 LYS A N 1
ATOM 922 C CA . LYS A 1 117 ? 30.560 -27.653 9.807 1.00 37.56 117 LYS A CA 1
ATOM 923 C C . LYS A 1 117 ? 31.880 -26.971 9.482 1.00 37.56 117 LYS A C 1
ATOM 925 O O . LYS A 1 117 ? 32.724 -27.524 8.781 1.00 37.56 117 LYS A O 1
ATOM 930 N N . LYS A 1 118 ? 32.008 -25.730 9.937 1.00 35.44 118 LYS A N 1
ATOM 931 C CA . LYS A 1 118 ? 33.266 -25.000 9.961 1.00 35.44 118 LYS A CA 1
ATOM 932 C C . LYS A 1 118 ? 34.238 -25.905 10.721 1.00 35.44 118 LYS A C 1
ATOM 934 O O . LYS A 1 118 ? 34.010 -26.153 11.902 1.00 35.44 118 LYS A O 1
ATOM 939 N N . HIS A 1 119 ? 35.232 -26.470 10.037 1.00 32.97 119 HIS A N 1
ATOM 940 C CA . HIS A 1 119 ? 36.303 -27.221 10.686 1.00 32.97 119 HIS A CA 1
ATOM 941 C C . HIS A 1 119 ? 37.021 -26.248 11.627 1.00 32.97 119 HIS A C 1
ATOM 943 O O . HIS A 1 119 ? 37.781 -25.386 11.190 1.00 32.97 119 HIS A O 1
ATOM 949 N N . GLY A 1 120 ? 36.661 -26.316 12.909 1.00 36.19 120 GLY A N 1
ATOM 950 C CA . GLY A 1 120 ? 37.381 -25.676 13.994 1.00 36.19 120 GLY A CA 1
ATOM 951 C C . GLY A 1 120 ? 38.713 -26.385 14.170 1.00 36.19 120 GLY A C 1
ATOM 952 O O . GLY A 1 120 ? 38.774 -27.612 14.116 1.00 36.19 120 GLY A O 1
ATOM 953 N N . GLY A 1 121 ? 39.759 -25.578 14.314 1.00 33.16 121 GLY A N 1
ATOM 954 C CA . GLY A 1 121 ? 41.122 -26.017 14.545 1.00 33.16 121 GLY A CA 1
ATOM 955 C C . GLY A 1 121 ? 41.269 -26.968 15.729 1.00 33.16 121 GLY A C 1
ATOM 956 O O . GLY A 1 121 ? 40.466 -26.996 16.660 1.00 33.16 121 GLY A O 1
ATOM 957 N N . TYR A 1 122 ? 42.347 -27.735 15.636 1.00 32.62 122 TYR A N 1
ATOM 958 C CA . TYR A 1 122 ? 42.877 -28.626 16.650 1.00 32.62 122 TYR A CA 1
ATOM 959 C C . TYR A 1 122 ? 43.022 -27.924 18.005 1.00 32.62 122 TYR A C 1
ATOM 961 O O . TYR A 1 122 ? 43.689 -26.899 18.116 1.00 32.62 122 TYR A O 1
ATOM 969 N N . GLY A 1 123 ? 42.437 -28.527 19.037 1.00 31.09 123 GLY A N 1
ATOM 970 C CA . GLY A 1 123 ? 42.634 -28.166 20.435 1.00 31.09 123 GLY A CA 1
ATOM 971 C C . GLY A 1 123 ? 42.150 -29.304 21.328 1.00 31.09 123 GLY A C 1
ATOM 972 O O . GLY A 1 123 ? 40.959 -29.419 21.595 1.00 31.09 123 GLY A O 1
ATOM 973 N N . TYR A 1 124 ? 43.078 -30.174 21.727 1.00 28.92 124 TYR A N 1
ATOM 974 C CA . TYR A 1 124 ? 42.885 -31.205 22.749 1.00 28.92 124 TYR A CA 1
ATOM 975 C C . TYR A 1 124 ? 42.738 -30.553 24.133 1.00 28.92 124 TYR A C 1
ATOM 977 O O . TYR A 1 124 ? 43.492 -29.637 24.453 1.00 28.92 124 TYR A O 1
ATOM 985 N N . GLY A 1 125 ? 41.830 -31.054 24.976 1.00 29.27 125 GLY A N 1
ATOM 986 C CA . GLY A 1 125 ? 41.751 -30.646 26.383 1.00 29.27 125 GLY A CA 1
ATOM 987 C C . GLY A 1 125 ? 40.593 -31.288 27.147 1.00 29.27 125 GLY A C 1
ATOM 988 O O . GLY A 1 125 ? 39.432 -31.033 26.857 1.00 29.27 125 GLY A O 1
ATOM 989 N N . TYR A 1 126 ? 40.946 -32.141 28.105 1.00 26.36 126 TYR A N 1
ATOM 990 C CA . TYR A 1 126 ? 40.104 -32.926 29.014 1.00 26.36 126 TYR A CA 1
ATOM 991 C C . TYR A 1 126 ? 39.236 -32.090 29.981 1.00 26.36 126 TYR A C 1
ATOM 993 O O . TYR A 1 126 ? 39.700 -31.084 30.504 1.00 26.36 126 TYR A O 1
ATOM 1001 N N . GLY A 1 127 ? 38.070 -32.640 30.360 1.00 27.09 127 GLY A N 1
ATOM 1002 C CA . GLY A 1 127 ? 37.569 -32.589 31.747 1.00 27.09 127 GLY A CA 1
ATOM 1003 C C . GLY A 1 127 ? 36.377 -31.674 32.079 1.00 27.09 127 GLY A C 1
ATOM 1004 O O . GLY A 1 127 ? 36.513 -30.460 32.115 1.00 27.09 127 GLY A O 1
ATOM 1005 N N . GLY A 1 128 ? 35.259 -32.294 32.493 1.00 26.45 128 GLY A N 1
ATOM 1006 C CA . GLY A 1 128 ? 34.468 -31.828 33.646 1.00 26.45 128 GLY A CA 1
ATOM 1007 C C . GLY A 1 128 ? 33.147 -31.077 33.405 1.00 26.45 128 GLY A C 1
ATOM 1008 O O . GLY A 1 128 ? 33.146 -29.894 33.110 1.00 26.45 128 GLY A O 1
ATOM 1009 N N . GLY A 1 129 ? 32.029 -31.756 33.700 1.00 26.38 129 GLY A N 1
ATOM 1010 C CA . GLY A 1 129 ? 30.957 -31.222 34.559 1.00 26.38 129 GLY A CA 1
ATOM 1011 C C . GLY A 1 129 ? 29.923 -30.232 33.994 1.00 26.38 129 GLY A C 1
ATOM 1012 O O . GLY A 1 129 ? 30.184 -29.044 33.907 1.00 26.38 129 GLY A O 1
ATOM 1013 N N . GLY A 1 130 ? 28.689 -30.726 33.811 1.00 27.75 130 GLY A N 1
ATOM 1014 C CA . GLY A 1 130 ? 27.448 -30.075 34.274 1.00 27.75 130 GLY A CA 1
ATOM 1015 C C . GLY A 1 130 ? 26.927 -28.815 33.560 1.00 27.75 130 GLY A C 1
ATOM 1016 O O . GLY A 1 130 ? 27.564 -27.772 33.549 1.00 27.75 130 GLY A O 1
ATOM 1017 N N . GLY A 1 131 ? 25.669 -28.868 33.105 1.00 27.20 131 GLY A N 1
ATOM 1018 C CA . GLY A 1 131 ? 24.852 -27.666 32.882 1.00 27.20 131 GLY A CA 1
ATOM 1019 C C . GLY A 1 131 ? 24.042 -27.688 31.590 1.00 27.20 131 GLY A C 1
ATOM 1020 O O . GLY A 1 131 ? 24.592 -27.630 30.496 1.00 27.20 131 GLY A O 1
ATOM 1021 N N . GLY A 1 132 ? 22.717 -27.772 31.725 1.00 38.97 132 GLY A N 1
ATOM 1022 C CA . GLY A 1 132 ? 21.761 -27.850 30.623 1.00 38.97 132 GLY A CA 1
ATOM 1023 C C . GLY A 1 132 ? 21.866 -26.715 29.599 1.00 38.97 132 GLY A C 1
ATOM 1024 O O . GLY A 1 132 ? 21.930 -25.537 29.937 1.00 38.97 132 GLY A O 1
ATOM 1025 N N . GLY A 1 133 ? 21.795 -27.090 28.323 1.00 27.02 133 GLY A N 1
ATOM 1026 C CA . GLY A 1 133 ? 21.603 -26.177 27.204 1.00 27.02 133 GLY A CA 1
ATOM 1027 C C . GLY A 1 133 ? 20.536 -26.747 26.283 1.00 27.02 133 GLY A C 1
ATOM 1028 O O . GLY A 1 133 ? 20.803 -27.677 25.527 1.00 27.02 133 GLY A O 1
ATOM 1029 N N . ALA A 1 134 ? 19.319 -26.209 26.372 1.00 30.14 134 ALA A N 1
ATOM 1030 C CA . ALA A 1 134 ? 18.217 -26.546 25.482 1.00 30.14 134 ALA A CA 1
ATOM 1031 C C . ALA A 1 134 ? 18.665 -26.433 24.015 1.00 30.14 134 ALA A C 1
ATOM 1033 O O . ALA A 1 134 ? 19.176 -25.393 23.584 1.00 30.14 134 ALA A O 1
ATOM 1034 N N . ALA A 1 135 ? 18.470 -27.510 23.253 1.00 30.28 135 ALA A N 1
ATOM 1035 C CA . ALA A 1 135 ? 18.708 -27.533 21.820 1.00 30.28 135 ALA A CA 1
ATOM 1036 C C . ALA A 1 135 ? 17.867 -26.430 21.162 1.00 30.28 135 ALA A C 1
ATOM 1038 O O . ALA A 1 135 ? 16.640 -26.501 21.126 1.00 30.28 135 ALA A O 1
ATOM 1039 N N . ARG A 1 136 ? 18.529 -25.380 20.662 1.00 31.58 136 ARG A N 1
ATOM 1040 C CA . ARG A 1 136 ? 17.883 -24.346 19.851 1.00 31.58 136 ARG A CA 1
ATOM 1041 C C . ARG A 1 136 ? 17.387 -25.014 18.573 1.00 31.58 136 ARG A C 1
ATOM 1043 O O . ARG A 1 136 ? 18.187 -25.309 17.687 1.00 31.58 136 ARG A O 1
ATOM 1050 N N . SER A 1 137 ? 16.084 -25.274 18.495 1.00 29.89 137 SER A N 1
ATOM 1051 C CA . SER A 1 137 ? 15.445 -25.723 17.266 1.00 29.89 137 SER A CA 1
ATOM 1052 C C . SER A 1 137 ? 15.660 -24.650 16.198 1.00 29.89 137 SER A C 1
ATOM 1054 O O . SER A 1 137 ? 15.246 -23.498 16.327 1.00 29.89 137 SER A O 1
ATOM 1056 N N . SER A 1 138 ? 16.392 -25.005 15.146 1.00 33.69 138 SER A N 1
ATOM 1057 C CA . SER A 1 138 ? 16.531 -24.166 13.965 1.00 33.69 138 SER A CA 1
ATOM 1058 C C . SER A 1 138 ? 15.164 -24.065 13.292 1.00 33.69 138 SER A C 1
ATOM 1060 O O . SER A 1 138 ? 14.693 -25.045 12.712 1.00 33.69 138 SER A O 1
ATOM 1062 N N . SER A 1 139 ? 14.521 -22.901 13.391 1.00 36.88 139 SER A N 1
ATOM 1063 C CA . SER A 1 139 ? 13.260 -22.623 12.703 1.00 36.88 139 SER A CA 1
ATOM 1064 C C . SER A 1 139 ? 13.389 -22.933 11.204 1.00 36.88 139 SER A C 1
ATOM 1066 O O . SER A 1 139 ? 14.347 -22.471 10.576 1.00 36.88 139 SER A O 1
ATOM 1068 N N . PRO A 1 140 ? 12.456 -23.693 10.603 1.00 36.25 140 PRO A N 1
ATOM 1069 C CA . PRO A 1 140 ? 12.505 -23.996 9.180 1.00 36.25 140 PRO A CA 1
ATOM 1070 C C . PRO A 1 140 ? 12.373 -22.714 8.354 1.00 36.25 140 PRO A C 1
ATOM 1072 O O . PRO A 1 140 ? 11.511 -21.867 8.612 1.00 36.25 140 PRO A O 1
ATOM 1075 N N . ILE A 1 141 ? 13.236 -22.581 7.342 1.00 39.97 141 ILE A N 1
ATOM 1076 C CA . ILE A 1 141 ? 13.173 -21.489 6.368 1.00 39.97 141 ILE A CA 1
ATOM 1077 C C . ILE A 1 141 ? 11.807 -21.572 5.671 1.00 39.97 141 ILE A C 1
ATOM 1079 O O . ILE A 1 141 ? 11.441 -22.635 5.165 1.00 39.97 141 ILE A O 1
ATOM 1083 N N . PRO A 1 142 ? 11.019 -20.488 5.652 1.00 42.28 142 PRO A N 1
ATOM 1084 C CA . PRO A 1 142 ? 9.669 -20.542 5.127 1.00 42.28 142 PRO A CA 1
ATOM 1085 C C . PRO A 1 142 ? 9.638 -20.780 3.619 1.00 42.28 142 PRO A C 1
ATOM 1087 O O . PRO A 1 142 ? 10.261 -20.039 2.860 1.00 42.28 142 PRO A O 1
ATOM 1090 N N . SER A 1 143 ? 8.831 -21.755 3.194 1.00 44.50 143 SER A N 1
ATOM 1091 C CA . SER A 1 143 ? 8.512 -21.998 1.787 1.00 44.50 143 SER A CA 1
ATOM 1092 C C . SER A 1 143 ? 8.013 -20.719 1.099 1.00 44.50 143 SER A C 1
ATOM 1094 O O . SER A 1 143 ? 7.282 -19.905 1.679 1.00 44.50 143 SER A O 1
ATOM 1096 N N . ILE A 1 144 ? 8.467 -20.504 -0.136 1.00 47.12 144 ILE A N 1
ATOM 1097 C CA . ILE A 1 144 ? 8.100 -19.360 -0.973 1.00 47.12 144 ILE A CA 1
ATOM 1098 C C . ILE A 1 144 ? 7.051 -19.828 -1.978 1.00 47.12 144 ILE A C 1
ATOM 1100 O O . ILE A 1 144 ? 7.368 -20.594 -2.874 1.00 47.12 144 ILE A O 1
ATOM 1104 N N . SER A 1 145 ? 5.803 -19.377 -1.812 1.00 44.78 145 SER A N 1
ATOM 1105 C CA . SER A 1 145 ? 4.764 -19.522 -2.841 1.00 44.78 145 SER A CA 1
ATOM 1106 C C . SER A 1 145 ? 5.074 -18.609 -4.024 1.00 44.78 145 SER A C 1
ATOM 1108 O O . SER A 1 145 ? 5.400 -17.442 -3.810 1.00 44.78 145 SER A O 1
ATOM 1110 N N . MET A 1 146 ? 4.921 -19.094 -5.254 1.00 39.66 146 MET A N 1
ATOM 1111 C CA . MET A 1 146 ? 5.216 -18.318 -6.465 1.00 39.66 146 MET A CA 1
ATOM 1112 C C . MET A 1 146 ? 4.226 -17.165 -6.685 1.00 39.66 146 MET A C 1
ATOM 1114 O O . MET A 1 146 ? 4.601 -16.112 -7.201 1.00 39.66 146 MET A O 1
ATOM 1118 N N . SER A 1 147 ? 3.016 -17.271 -6.121 1.00 38.69 147 SER A N 1
ATOM 1119 C CA . SER A 1 147 ? 2.055 -16.162 -6.016 1.00 38.69 147 SER A CA 1
ATOM 1120 C C . SER A 1 147 ? 2.574 -14.951 -5.220 1.00 38.69 147 SER A C 1
ATOM 1122 O O . SER A 1 147 ? 2.009 -13.864 -5.327 1.00 38.69 147 SER A O 1
ATOM 1124 N N . ARG A 1 148 ? 3.686 -15.087 -4.474 1.00 45.12 148 ARG A N 1
ATOM 1125 C CA . ARG A 1 148 ? 4.370 -13.977 -3.781 1.00 45.12 148 ARG A CA 1
ATOM 1126 C C . ARG A 1 148 ? 4.941 -12.912 -4.725 1.00 45.12 148 ARG A C 1
ATOM 1128 O O . ARG A 1 148 ? 5.164 -11.797 -4.265 1.00 45.12 148 ARG A O 1
ATOM 1135 N N . PHE A 1 149 ? 5.168 -13.216 -6.006 1.00 37.00 149 PHE A N 1
ATOM 1136 C CA . PHE A 1 149 ? 5.670 -12.233 -6.980 1.00 37.00 149 PHE A CA 1
ATOM 1137 C C . PHE A 1 149 ? 4.572 -11.323 -7.554 1.00 37.00 149 PHE A C 1
ATOM 1139 O O . PHE A 1 149 ? 4.875 -10.239 -8.045 1.00 37.00 149 PHE A O 1
ATOM 1146 N N . TYR A 1 150 ? 3.299 -11.707 -7.410 1.00 37.34 150 TYR A N 1
ATOM 1147 C CA . TYR A 1 150 ? 2.132 -10.936 -7.837 1.00 37.34 150 TYR A CA 1
ATOM 1148 C C . TYR A 1 150 ? 1.232 -10.648 -6.633 1.00 37.34 150 TYR A C 1
ATOM 1150 O O . TYR A 1 150 ? 0.238 -11.332 -6.396 1.00 37.34 150 TYR A O 1
ATOM 1158 N N . SER A 1 151 ? 1.554 -9.605 -5.863 1.00 41.84 151 SER A N 1
ATOM 1159 C CA . SER A 1 151 ? 0.654 -9.067 -4.833 1.00 41.84 151 SER A CA 1
ATOM 1160 C C . SER A 1 151 ? -0.630 -8.539 -5.492 1.00 41.84 151 SER A C 1
ATOM 1162 O O . SER A 1 151 ? -0.725 -7.357 -5.800 1.00 41.84 151 SER A O 1
ATOM 1164 N N . ARG A 1 152 ? -1.617 -9.399 -5.773 1.00 38.25 152 ARG A N 1
ATOM 1165 C CA . ARG A 1 152 ? -2.891 -9.027 -6.424 1.00 38.25 152 ARG A CA 1
ATOM 1166 C C . ARG A 1 152 ? -3.723 -8.045 -5.592 1.00 38.25 152 ARG A C 1
ATOM 1168 O O . ARG A 1 152 ? -4.473 -7.257 -6.157 1.00 38.25 152 ARG A O 1
ATOM 1175 N N . SER A 1 153 ? -3.544 -8.050 -4.278 1.00 49.91 153 SER A N 1
ATOM 1176 C CA . SER A 1 153 ? -4.220 -7.167 -3.331 1.00 49.91 153 SER A CA 1
ATOM 1177 C C . SER A 1 153 ? -3.440 -5.869 -3.101 1.00 49.91 153 SER A C 1
ATOM 1179 O O . SER A 1 153 ? -2.221 -5.893 -2.911 1.00 49.91 153 SER A O 1
ATOM 1181 N N . GLY A 1 154 ? -4.149 -4.736 -3.107 1.00 60.16 154 GLY A N 1
ATOM 1182 C CA . GLY A 1 154 ? -3.622 -3.452 -2.639 1.00 60.16 154 GLY A CA 1
ATOM 1183 C C . GLY A 1 154 ? -3.286 -3.472 -1.136 1.00 60.16 154 GLY A C 1
ATOM 1184 O O . GLY A 1 154 ? -3.612 -4.437 -0.441 1.00 60.16 154 GLY A O 1
ATOM 1185 N N . PRO A 1 155 ? -2.635 -2.422 -0.614 1.00 69.12 155 PRO A N 1
ATOM 1186 C CA . PRO A 1 155 ? -2.236 -2.335 0.785 1.00 69.12 155 PRO A CA 1
ATOM 1187 C C . PRO A 1 155 ? -3.478 -2.235 1.684 1.00 69.12 155 PRO A C 1
ATOM 1189 O O . PRO A 1 155 ? -4.148 -1.205 1.707 1.00 69.12 155 PRO A O 1
ATOM 1192 N N . CYS A 1 156 ? -3.758 -3.286 2.459 1.00 88.50 156 CYS A N 1
ATOM 1193 C CA . CYS A 1 156 ? -4.953 -3.420 3.308 1.00 88.50 156 CYS A CA 1
ATOM 1194 C C . CYS A 1 156 ? -4.690 -4.193 4.625 1.00 88.50 156 CYS A C 1
ATOM 1196 O O . CYS A 1 156 ? -3.602 -4.746 4.831 1.00 88.50 156 CYS A O 1
ATOM 1198 N N . PHE A 1 157 ? -5.721 -4.291 5.469 1.00 93.94 157 PHE A N 1
ATOM 1199 C CA . PHE A 1 157 ? -5.750 -4.981 6.769 1.00 93.94 157 PHE A CA 1
ATOM 1200 C C . PHE A 1 157 ? -6.872 -6.019 6.839 1.00 93.94 157 PHE A C 1
ATOM 1202 O O . PHE A 1 157 ? -7.867 -5.891 6.130 1.00 93.94 157 PHE A O 1
ATOM 1209 N N . SER A 1 158 ? -6.768 -7.007 7.726 1.00 94.00 158 SER A N 1
ATOM 1210 C CA . SER A 1 158 ? -7.902 -7.887 8.033 1.00 94.00 158 SER A CA 1
ATOM 1211 C C . SER A 1 158 ? -8.927 -7.183 8.932 1.00 94.00 158 SER A C 1
ATOM 1213 O O . SER A 1 158 ? -8.568 -6.349 9.768 1.00 94.00 158 SER A O 1
ATOM 1215 N N . GLY A 1 159 ? -10.207 -7.518 8.756 1.00 92.62 159 GLY A N 1
ATOM 1216 C CA . GLY A 1 159 ? -11.327 -6.868 9.445 1.00 92.62 159 GLY A CA 1
ATOM 1217 C C . GLY A 1 159 ? -11.358 -7.053 10.966 1.00 92.62 159 GLY A C 1
ATOM 1218 O O . GLY A 1 159 ? -11.967 -6.240 11.656 1.00 92.62 159 GLY A O 1
ATOM 1219 N N . ASP A 1 160 ? -10.681 -8.078 11.489 1.00 92.62 160 ASP A N 1
ATOM 1220 C CA . ASP A 1 160 ? -10.539 -8.366 12.923 1.00 92.62 160 ASP A CA 1
ATOM 1221 C C . ASP A 1 160 ? -9.510 -7.472 13.636 1.00 92.62 160 ASP A C 1
ATOM 1223 O O . ASP A 1 160 ? -9.482 -7.425 14.870 1.00 92.62 160 ASP A O 1
ATOM 1227 N N . SER A 1 161 ? -8.690 -6.739 12.874 1.00 93.50 161 SER A N 1
ATOM 1228 C CA . SER A 1 161 ? -7.744 -5.766 13.420 1.00 93.50 161 SER A CA 1
ATOM 1229 C C . SER A 1 161 ? -8.489 -4.688 14.209 1.00 93.50 161 SER A C 1
ATOM 1231 O O . SER A 1 161 ? -9.622 -4.338 13.894 1.00 93.50 161 SER A O 1
ATOM 1233 N N . ARG A 1 162 ? -7.873 -4.164 15.265 1.00 94.06 162 ARG A N 1
ATOM 1234 C CA . ARG A 1 162 ? -8.501 -3.268 16.237 1.00 94.06 162 ARG A CA 1
ATOM 1235 C C . ARG A 1 162 ? -8.088 -1.820 16.027 1.00 94.06 162 ARG A C 1
ATOM 1237 O O . ARG A 1 162 ? -6.898 -1.516 15.964 1.00 94.06 162 ARG A O 1
ATOM 1244 N N . VAL A 1 163 ? -9.067 -0.923 16.004 1.00 93.94 163 VAL A N 1
ATOM 1245 C CA . VAL A 1 163 ? -8.866 0.521 15.841 1.00 93.94 163 VAL A CA 1
ATOM 1246 C C . VAL A 1 163 ? -9.448 1.249 17.043 1.00 93.94 163 VAL A C 1
ATOM 1248 O O . VAL A 1 163 ? -10.540 0.918 17.507 1.00 93.94 163 VAL A O 1
ATOM 1251 N N . HIS A 1 164 ? -8.714 2.236 17.553 1.00 93.00 164 HIS A N 1
ATOM 1252 C CA . HIS A 1 164 ? -9.224 3.117 18.594 1.00 93.00 164 HIS A CA 1
ATOM 1253 C C . HIS A 1 164 ? -10.010 4.268 17.962 1.00 93.00 164 HIS A C 1
ATOM 1255 O O . HIS A 1 164 ? -9.466 5.011 17.140 1.00 93.00 164 HIS A O 1
ATOM 1261 N N . VAL A 1 165 ? -11.273 4.402 18.357 1.00 92.56 165 VAL A N 1
ATOM 1262 C CA . VAL A 1 165 ? -12.208 5.419 17.878 1.00 92.56 165 VAL A CA 1
ATOM 1263 C C . VAL A 1 165 ? -12.541 6.368 19.027 1.00 92.56 165 VAL A C 1
ATOM 1265 O O . VAL A 1 165 ? -12.862 5.940 20.140 1.00 92.56 165 VAL A O 1
ATOM 1268 N N . LYS A 1 166 ? -12.474 7.675 18.764 1.00 91.38 166 LYS A N 1
ATOM 1269 C CA . LYS A 1 166 ? -12.760 8.719 19.756 1.00 91.38 166 LYS A CA 1
ATOM 1270 C C . LYS A 1 166 ? -14.157 8.531 20.354 1.00 91.38 166 LYS A C 1
ATOM 1272 O O . LYS A 1 166 ? -15.133 8.437 19.621 1.00 91.38 166 LYS A O 1
ATOM 1277 N N . GLY A 1 167 ? -14.252 8.494 21.684 1.00 84.00 167 GLY A N 1
ATOM 1278 C CA . GLY A 1 167 ? -15.526 8.365 22.407 1.00 84.00 167 GLY A CA 1
ATOM 1279 C C . GLY A 1 167 ? -16.182 6.976 22.363 1.00 84.00 167 GLY A C 1
ATOM 1280 O O . GLY A 1 167 ? -17.110 6.744 23.127 1.00 84.00 167 GLY A O 1
ATOM 1281 N N . GLY A 1 168 ? -15.691 6.048 21.529 1.00 75.12 168 GLY A N 1
ATOM 1282 C CA . GLY A 1 168 ? -16.230 4.687 21.374 1.00 75.12 168 GLY A CA 1
ATOM 1283 C C . GLY A 1 168 ? -15.292 3.565 21.838 1.00 75.12 168 GLY A C 1
ATOM 1284 O O . GLY A 1 168 ? -15.663 2.394 21.804 1.00 75.12 168 GLY A O 1
ATOM 1285 N N . GLY A 1 169 ? -14.070 3.897 22.267 1.00 88.19 169 GLY A N 1
ATOM 1286 C CA . GLY A 1 169 ? -13.077 2.912 22.688 1.00 88.19 169 GLY A CA 1
ATOM 1287 C C . GLY A 1 169 ? -12.463 2.163 21.504 1.00 88.19 169 GLY A C 1
ATOM 1288 O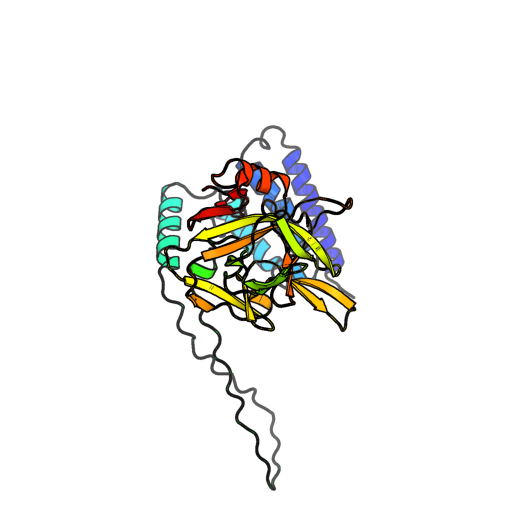 O . GLY A 1 169 ? -12.166 2.749 20.467 1.00 88.19 169 GLY A O 1
ATOM 1289 N N . THR A 1 170 ? -12.213 0.863 21.666 1.00 92.75 170 THR A N 1
ATOM 1290 C CA . THR A 1 170 ? -11.551 0.039 20.643 1.00 92.75 170 THR A CA 1
ATOM 1291 C C . THR A 1 170 ? -12.554 -0.885 19.959 1.00 92.75 170 THR A C 1
ATOM 1293 O O . THR A 1 170 ? -13.093 -1.786 20.601 1.00 92.75 170 THR A O 1
ATOM 1296 N N . CYS A 1 171 ? -12.740 -0.727 18.648 1.00 93.62 171 CYS A N 1
ATOM 1297 C CA . CYS A 1 171 ? -13.615 -1.569 17.825 1.00 93.62 171 CYS A CA 1
ATOM 1298 C C . CYS A 1 171 ? -12.815 -2.381 16.792 1.00 93.62 171 CYS A C 1
ATOM 1300 O O . CYS A 1 171 ? -11.599 -2.207 16.655 1.00 93.62 171 CYS A O 1
ATOM 1302 N N . ARG A 1 172 ? -13.481 -3.304 16.087 1.00 95.38 172 ARG A N 1
ATOM 1303 C CA . ARG A 1 172 ? -12.879 -4.010 14.946 1.00 95.38 172 ARG A CA 1
ATOM 1304 C C . ARG A 1 172 ? -12.894 -3.105 13.720 1.00 95.38 172 ARG A C 1
ATOM 1306 O O . ARG A 1 172 ? -13.834 -2.346 13.516 1.00 95.38 172 ARG A O 1
ATOM 1313 N N . LEU A 1 173 ? -11.891 -3.238 12.863 1.00 94.56 173 LEU A N 1
ATOM 1314 C CA . LEU A 1 173 ? -11.738 -2.436 11.656 1.00 94.56 173 LEU A CA 1
ATOM 1315 C C . LEU A 1 173 ? -12.924 -2.606 10.700 1.00 94.56 173 LEU A C 1
ATOM 1317 O O . LEU A 1 173 ? -13.318 -1.650 10.043 1.00 94.56 173 LEU A O 1
ATOM 1321 N N . MET A 1 174 ? -13.519 -3.799 10.653 1.00 95.19 174 MET A N 1
ATOM 1322 C CA . MET A 1 174 ? -14.722 -4.048 9.854 1.00 95.19 174 MET A CA 1
ATOM 1323 C C . MET A 1 174 ? -15.975 -3.312 10.350 1.00 95.19 174 MET A C 1
ATOM 1325 O O . MET A 1 174 ? -16.928 -3.180 9.586 1.00 95.19 174 MET A O 1
ATOM 1329 N N . ASP A 1 175 ? -15.978 -2.860 11.607 1.00 95.56 175 ASP A N 1
ATOM 1330 C CA . ASP A 1 175 ? -17.094 -2.140 12.225 1.00 95.56 175 ASP A CA 1
ATOM 1331 C C . ASP A 1 175 ? -16.931 -0.610 12.108 1.00 95.56 175 ASP A C 1
ATOM 1333 O O . ASP A 1 175 ? -17.886 0.118 12.380 1.00 95.56 175 ASP A O 1
ATOM 1337 N N . VAL A 1 176 ? -15.754 -0.129 11.673 1.00 95.94 176 VAL A N 1
ATOM 1338 C CA . VAL A 1 176 ? -15.462 1.295 11.439 1.00 95.94 176 VAL A CA 1
ATOM 1339 C C . VAL A 1 176 ? -16.341 1.832 10.312 1.00 95.94 176 VAL A C 1
ATOM 1341 O O . VAL A 1 176 ? -16.562 1.172 9.294 1.00 95.94 176 VAL A O 1
ATOM 1344 N N . ARG A 1 177 ? -16.835 3.058 10.477 1.00 95.69 177 ARG A N 1
ATOM 1345 C CA . ARG A 1 177 ? -17.736 3.736 9.543 1.00 95.69 177 ARG A CA 1
ATOM 1346 C C . ARG A 1 177 ? -17.241 5.139 9.223 1.00 95.69 177 ARG A C 1
ATOM 1348 O O . ARG A 1 177 ? -16.425 5.727 9.928 1.00 95.69 177 ARG A O 1
ATOM 1355 N N . ARG A 1 178 ? -17.761 5.703 8.132 1.00 95.88 178 ARG A N 1
ATOM 1356 C CA . ARG A 1 178 ? -17.563 7.123 7.827 1.00 95.88 178 ARG A CA 1
ATOM 1357 C C . ARG A 1 178 ? -18.060 7.983 8.989 1.00 95.88 178 ARG A C 1
ATOM 1359 O O . ARG A 1 178 ? -19.140 7.737 9.516 1.00 95.88 178 ARG A O 1
ATOM 1366 N N . GLY A 1 179 ? -17.290 9.013 9.324 1.00 94.12 179 GLY A N 1
ATOM 1367 C CA . GLY A 1 179 ? -17.553 9.901 10.455 1.00 94.12 179 GLY A CA 1
ATOM 1368 C C . GLY A 1 179 ? -16.847 9.483 11.746 1.00 94.12 179 GLY A C 1
ATOM 1369 O O . GLY A 1 179 ? -16.598 10.348 12.584 1.00 94.12 179 GLY A O 1
ATOM 1370 N N . ASP A 1 180 ? -16.446 8.214 11.884 1.00 95.12 180 ASP A N 1
ATOM 1371 C CA . ASP A 1 180 ? -15.641 7.778 13.026 1.00 95.12 180 ASP A CA 1
ATOM 1372 C C . ASP A 1 180 ? -14.304 8.513 13.047 1.00 95.12 180 ASP A C 1
ATOM 1374 O O . ASP A 1 180 ? -13.705 8.779 12.004 1.00 95.12 180 ASP A O 1
ATOM 1378 N N . GLN A 1 181 ? -13.809 8.828 14.240 1.00 94.31 181 GLN A N 1
ATOM 1379 C CA . GLN A 1 181 ? -12.538 9.523 14.399 1.00 94.31 181 GLN A CA 1
ATOM 1380 C C . GLN A 1 181 ? -11.474 8.571 14.941 1.00 94.31 181 GLN A C 1
ATOM 1382 O O . GLN A 1 181 ? -11.560 8.138 16.090 1.00 94.31 181 GLN A O 1
ATOM 1387 N N . VAL A 1 182 ? -10.460 8.268 14.132 1.00 94.44 182 VAL A N 1
ATOM 1388 C CA . VAL A 1 182 ? -9.393 7.308 14.452 1.00 94.44 182 VAL A CA 1
ATOM 1389 C C . VAL A 1 182 ? -8.098 8.014 14.839 1.00 94.44 182 VAL A C 1
ATOM 1391 O O . VAL A 1 182 ? -7.829 9.130 14.395 1.00 94.44 182 VAL A O 1
ATOM 1394 N N . VAL A 1 183 ? -7.286 7.364 15.672 1.00 93.19 183 VAL A N 1
ATOM 1395 C CA . VAL A 1 183 ? -6.001 7.915 16.131 1.00 93.19 183 VAL A CA 1
ATOM 1396 C C . VAL A 1 183 ? -4.968 7.910 14.997 1.00 93.19 183 VAL A C 1
ATOM 1398 O O . VAL A 1 183 ? -4.817 6.912 14.294 1.00 93.19 183 VAL A O 1
ATOM 1401 N N . THR A 1 184 ? -4.224 9.004 14.841 1.00 91.06 184 THR A N 1
ATOM 1402 C CA . THR A 1 184 ? -3.108 9.162 13.890 1.00 91.06 184 THR A CA 1
ATOM 1403 C C . THR A 1 184 ? -1.750 9.028 14.584 1.00 91.06 184 THR A C 1
ATOM 1405 O O . THR A 1 184 ? -1.665 9.017 15.813 1.00 91.06 184 THR A O 1
ATOM 1408 N N . ALA A 1 185 ? -0.655 8.964 13.818 1.00 87.12 185 ALA A N 1
ATOM 1409 C CA . ALA A 1 185 ? 0.698 8.890 14.385 1.00 87.12 185 ALA A CA 1
ATOM 1410 C C . ALA A 1 185 ? 1.067 10.071 15.303 1.00 87.12 185 ALA A C 1
ATOM 1412 O O . ALA A 1 185 ? 1.900 9.904 16.192 1.00 87.12 185 ALA A O 1
ATOM 1413 N N . GLU A 1 186 ? 0.452 11.245 15.101 1.00 84.00 186 GLU A N 1
ATOM 1414 C CA . GLU A 1 186 ? 0.644 12.430 15.952 1.00 84.00 186 GLU A CA 1
ATOM 1415 C C . GLU A 1 186 ? -0.107 12.324 17.298 1.00 84.00 186 GLU A C 1
ATOM 1417 O O . GLU A 1 186 ? -0.086 13.268 18.083 1.00 84.00 186 GLU A O 1
ATOM 1422 N N . GLY A 1 187 ? -0.823 11.222 17.562 1.00 84.62 187 GLY A N 1
ATOM 1423 C CA . GLY A 1 187 ? -1.692 11.075 18.737 1.00 84.62 187 GLY A CA 1
ATOM 1424 C C . GLY A 1 187 ? -2.979 11.905 18.655 1.00 84.62 187 GLY A C 1
ATOM 1425 O O . GLY A 1 187 ? -3.708 12.023 19.636 1.00 84.62 187 GLY A O 1
ATOM 1426 N N . LYS A 1 188 ? -3.262 12.486 17.485 1.00 88.44 188 LYS A N 1
ATOM 1427 C CA . LYS A 1 188 ? -4.486 13.240 17.192 1.00 88.44 188 LYS A CA 1
ATOM 1428 C C . LYS A 1 188 ? -5.542 12.334 16.577 1.00 88.44 188 LYS A C 1
ATOM 1430 O O . LYS A 1 188 ? -5.271 11.181 16.261 1.00 88.44 188 LYS A O 1
ATOM 1435 N N . TYR A 1 189 ? -6.725 12.888 16.349 1.00 90.44 189 TYR A N 1
ATOM 1436 C CA . TYR A 1 189 ? -7.821 12.193 15.692 1.00 90.44 189 TYR A CA 1
ATOM 1437 C C . TYR A 1 189 ? -8.035 12.703 14.269 1.00 90.44 189 TYR A C 1
ATOM 1439 O O . TYR A 1 189 ? -7.969 13.908 14.036 1.00 90.44 189 TYR A O 1
ATOM 1447 N N . ALA A 1 190 ? -8.322 11.782 13.353 1.00 92.12 190 ALA A N 1
ATOM 1448 C CA . ALA A 1 190 ? -8.712 12.059 11.978 1.00 92.12 190 ALA A CA 1
ATOM 1449 C C . ALA A 1 190 ? -10.045 11.378 11.669 1.00 92.12 190 ALA A C 1
ATOM 1451 O O . ALA A 1 190 ? -10.266 10.231 12.060 1.00 92.12 190 ALA A O 1
ATOM 1452 N N . THR A 1 191 ? -10.926 12.077 10.962 1.00 94.19 191 THR A N 1
ATOM 1453 C CA . THR A 1 191 ? -12.237 11.543 10.586 1.00 94.19 191 THR A CA 1
ATOM 1454 C C . THR A 1 191 ? -12.099 10.571 9.416 1.00 94.19 191 THR A C 1
ATOM 1456 O O . THR A 1 191 ? -11.409 10.852 8.437 1.00 94.19 191 THR A O 1
ATOM 1459 N N . VAL A 1 192 ? -12.753 9.417 9.493 1.00 95.69 192 VAL A N 1
ATOM 1460 C CA . VAL A 1 192 ? -12.825 8.445 8.403 1.00 95.69 192 VAL A CA 1
ATOM 1461 C C . VAL A 1 192 ? -13.779 8.975 7.339 1.00 95.69 192 VAL A C 1
ATOM 1463 O O . VAL A 1 192 ? -14.976 9.139 7.581 1.00 95.69 192 VAL A O 1
ATOM 1466 N N . ARG A 1 193 ? -13.255 9.201 6.134 1.00 95.69 193 ARG A N 1
ATOM 1467 C CA . ARG A 1 193 ? -14.031 9.630 4.967 1.00 95.69 193 ARG A CA 1
ATOM 1468 C C . ARG A 1 193 ? -14.704 8.451 4.283 1.00 95.69 193 ARG A C 1
ATOM 1470 O O . ARG A 1 193 ? -15.873 8.530 3.904 1.00 95.69 193 ARG A O 1
ATOM 1477 N N . CYS A 1 194 ? -13.949 7.375 4.086 1.00 96.69 194 CYS A N 1
ATOM 1478 C CA . CYS A 1 194 ? -14.416 6.186 3.390 1.00 96.69 194 CYS A CA 1
ATOM 1479 C C . CYS A 1 194 ? -13.675 4.940 3.879 1.00 96.69 194 CYS A C 1
ATOM 1481 O O . CYS A 1 194 ? -12.451 4.949 4.025 1.00 96.69 194 CYS A O 1
ATOM 1483 N N . VAL A 1 195 ? -14.425 3.861 4.080 1.00 97.75 195 VAL A N 1
ATOM 1484 C CA . VAL A 1 195 ? -13.898 2.511 4.265 1.00 97.75 195 VAL A CA 1
ATOM 1485 C C . VAL A 1 195 ? -13.936 1.805 2.915 1.00 97.75 195 VAL A C 1
ATOM 1487 O O . VAL A 1 195 ? -14.988 1.707 2.283 1.00 97.75 195 VAL A O 1
ATOM 1490 N N . VAL A 1 196 ? -12.792 1.306 2.461 1.00 97.19 196 VAL A N 1
ATOM 1491 C CA . VAL A 1 196 ? -12.694 0.474 1.260 1.00 97.19 196 VAL A CA 1
ATOM 1492 C C . VAL A 1 196 ? -12.589 -0.977 1.705 1.00 97.19 196 VAL A C 1
ATOM 1494 O O . VAL A 1 196 ? -11.582 -1.371 2.288 1.00 97.19 196 VAL A O 1
ATOM 1497 N N . GLN A 1 197 ? -13.626 -1.764 1.436 1.00 96.25 197 GLN A N 1
ATOM 1498 C CA . GLN A 1 197 ? -13.669 -3.197 1.714 1.00 96.25 197 GLN A CA 1
ATOM 1499 C C . GLN A 1 197 ? -13.434 -3.962 0.413 1.00 96.25 197 GLN A C 1
ATOM 1501 O O . GLN A 1 197 ? -14.236 -3.863 -0.506 1.00 96.25 197 GLN A O 1
ATOM 1506 N N . THR A 1 198 ? -12.385 -4.772 0.334 1.00 94.38 198 THR A N 1
ATOM 1507 C CA . THR A 1 198 ? -12.145 -5.678 -0.797 1.00 94.38 198 THR A CA 1
ATOM 1508 C C . THR A 1 198 ? -12.497 -7.099 -0.379 1.00 94.38 198 THR A C 1
ATOM 1510 O O . THR A 1 198 ? -11.819 -7.675 0.474 1.00 94.38 198 THR A O 1
ATOM 1513 N N . LYS A 1 199 ? -13.561 -7.659 -0.958 1.00 90.62 199 LYS A N 1
ATOM 1514 C CA . LYS A 1 199 ? -13.987 -9.044 -0.723 1.00 90.62 199 LYS A CA 1
ATOM 1515 C C . LYS A 1 199 ? -13.058 -10.017 -1.443 1.00 90.62 199 LYS A C 1
ATOM 1517 O O . LYS A 1 199 ? -12.751 -9.821 -2.619 1.00 90.62 199 LYS A O 1
ATOM 1522 N N . LEU A 1 200 ? -12.641 -11.063 -0.742 1.00 83.44 200 LEU A N 1
ATOM 1523 C CA . LEU A 1 200 ? -11.738 -12.092 -1.245 1.00 83.44 200 LEU A CA 1
ATOM 1524 C C . LEU A 1 200 ? -12.550 -13.332 -1.607 1.00 83.44 200 LEU A C 1
ATOM 1526 O O . LEU A 1 200 ? -13.148 -13.957 -0.735 1.00 83.44 200 LEU A O 1
ATOM 1530 N N . GLN A 1 201 ? -12.587 -13.688 -2.891 1.00 79.62 201 GLN A N 1
ATOM 1531 C CA . GLN A 1 201 ? -13.355 -14.854 -3.345 1.00 79.62 201 GLN A CA 1
ATOM 1532 C C . GLN A 1 201 ? -12.687 -16.159 -2.904 1.00 79.62 201 GLN A C 1
ATOM 1534 O O . GLN A 1 201 ? -13.363 -17.154 -2.665 1.00 79.62 201 GLN A O 1
ATOM 1539 N N . SER A 1 202 ? -11.363 -16.134 -2.742 1.00 77.31 202 SER A N 1
ATOM 1540 C CA . SER A 1 202 ? -10.573 -17.237 -2.197 1.00 77.31 202 SER A CA 1
ATOM 1541 C C . SER A 1 202 ? -10.862 -17.557 -0.723 1.00 77.31 202 SER A C 1
ATOM 1543 O O . SER A 1 202 ? -10.438 -18.611 -0.253 1.00 77.31 202 SER A O 1
ATOM 1545 N N . GLY A 1 203 ? -11.482 -16.637 0.032 1.00 82.06 203 GLY A N 1
ATOM 1546 C CA . GLY A 1 203 ? -11.645 -16.742 1.489 1.00 82.06 203 GLY A CA 1
ATOM 1547 C C . GLY A 1 203 ? -10.328 -16.732 2.281 1.00 82.06 203 GLY A C 1
ATOM 1548 O O . GLY A 1 203 ? -10.320 -16.995 3.484 1.00 82.06 203 GLY A O 1
ATOM 1549 N N . ALA A 1 204 ? -9.193 -16.460 1.629 1.00 83.38 204 ALA A N 1
ATOM 1550 C CA . ALA A 1 204 ? -7.879 -16.434 2.258 1.00 83.38 204 ALA A CA 1
ATOM 1551 C C . ALA A 1 204 ? -6.908 -15.511 1.518 1.00 83.38 204 ALA A C 1
ATOM 1553 O O . ALA A 1 204 ? -6.912 -15.421 0.288 1.00 83.38 204 ALA A O 1
ATOM 1554 N N . CYS A 1 205 ? -6.006 -14.862 2.252 1.00 83.31 205 CYS A N 1
ATOM 1555 C CA . CYS A 1 205 ? -4.947 -14.058 1.649 1.00 83.31 205 CYS A CA 1
ATOM 1556 C C . CYS A 1 205 ? -3.647 -14.097 2.463 1.00 83.31 205 CYS A C 1
ATOM 1558 O O . CYS A 1 205 ? -3.651 -14.474 3.638 1.00 83.31 205 CYS A O 1
ATOM 1560 N N . PRO A 1 206 ? -2.504 -13.729 1.853 1.00 85.25 206 PRO A N 1
ATOM 1561 C CA . PRO A 1 206 ? -1.260 -13.554 2.585 1.00 85.25 206 PRO A CA 1
ATOM 1562 C C . PRO A 1 206 ? -1.383 -12.404 3.589 1.00 85.25 206 PRO A C 1
ATOM 1564 O O . PRO A 1 206 ? -1.627 -11.260 3.202 1.00 85.25 206 PRO A O 1
ATOM 1567 N N . LEU A 1 207 ? -1.151 -12.696 4.864 1.00 90.81 207 LEU A N 1
ATOM 1568 C CA . LEU A 1 207 ? -1.140 -11.729 5.955 1.00 90.81 207 LEU A CA 1
ATOM 1569 C C . LEU A 1 207 ? 0.127 -11.891 6.794 1.00 90.81 207 LEU A C 1
ATOM 1571 O O . LEU A 1 207 ? 0.692 -12.978 6.927 1.00 90.81 207 LEU A O 1
ATOM 1575 N N . VAL A 1 208 ? 0.579 -10.779 7.355 1.00 92.12 208 VAL A N 1
ATOM 1576 C CA . VAL A 1 208 ? 1.659 -10.699 8.329 1.00 92.12 208 VAL A CA 1
ATOM 1577 C C . VAL A 1 208 ? 1.044 -10.330 9.671 1.00 92.12 208 VAL A C 1
ATOM 1579 O O . VAL A 1 208 ? 0.232 -9.407 9.755 1.00 92.12 208 VAL A O 1
ATOM 1582 N N . ARG A 1 209 ? 1.445 -11.047 10.723 1.00 94.75 209 ARG A N 1
ATOM 1583 C CA . ARG A 1 209 ? 1.054 -10.745 12.102 1.00 94.75 209 ARG A CA 1
ATOM 1584 C C . ARG A 1 209 ? 2.119 -9.895 12.780 1.00 94.75 209 ARG A C 1
ATOM 1586 O O . ARG A 1 209 ? 3.273 -10.322 12.865 1.00 94.75 209 ARG A O 1
ATOM 1593 N N . LEU A 1 210 ? 1.733 -8.717 13.264 1.00 92.00 210 LEU A N 1
ATOM 1594 C CA . LEU A 1 210 ? 2.620 -7.781 13.956 1.00 92.00 210 LEU A CA 1
ATOM 1595 C C . LEU A 1 210 ? 2.078 -7.401 15.341 1.00 92.00 210 LEU A C 1
ATOM 1597 O O . LEU A 1 210 ? 0.869 -7.259 15.535 1.00 92.00 210 LEU A O 1
ATOM 1601 N N . GLY A 1 211 ? 2.996 -7.188 16.289 1.00 86.88 211 GLY A N 1
ATOM 1602 C CA . GLY A 1 211 ? 2.701 -6.653 17.621 1.00 86.88 211 GLY A CA 1
ATOM 1603 C C . GLY A 1 211 ? 1.586 -7.398 18.359 1.00 86.88 211 GLY A C 1
ATOM 1604 O O . GLY A 1 211 ? 1.559 -8.625 18.392 1.00 86.88 211 GLY A O 1
ATOM 1605 N N . SER A 1 212 ? 0.648 -6.640 18.930 1.00 82.50 212 SER A N 1
ATOM 1606 C CA . SER A 1 212 ? -0.483 -7.124 19.740 1.00 82.50 212 SER A CA 1
ATOM 1607 C C . SER A 1 212 ? -1.629 -7.750 18.924 1.00 82.50 212 SER A C 1
ATOM 1609 O O . SER A 1 212 ? -2.766 -7.808 19.390 1.00 82.50 212 SER A O 1
ATOM 1611 N N . GLY A 1 213 ? -1.355 -8.211 17.699 1.00 88.12 213 GLY A N 1
ATOM 1612 C CA . GLY A 1 213 ? -2.322 -8.935 16.869 1.00 88.12 213 GLY A CA 1
ATOM 1613 C C . GLY A 1 213 ? -2.789 -8.204 15.612 1.00 88.12 213 GLY A C 1
ATOM 1614 O O . GLY A 1 213 ? -3.849 -8.541 15.094 1.00 88.12 213 GLY A O 1
ATOM 1615 N N . LEU A 1 214 ? -2.026 -7.230 15.103 1.00 94.31 214 LEU A N 1
ATOM 1616 C CA . LEU A 1 214 ? -2.300 -6.636 13.793 1.00 94.31 214 LEU A CA 1
ATOM 1617 C C . LEU A 1 214 ? -2.168 -7.706 12.706 1.00 94.31 214 LEU A C 1
ATOM 1619 O O . LEU A 1 214 ? -1.111 -8.332 12.603 1.00 94.31 214 LEU A O 1
ATOM 1623 N N . ARG A 1 215 ? -3.193 -7.869 11.865 1.00 94.75 215 ARG A N 1
ATOM 1624 C CA . ARG A 1 215 ? -3.152 -8.719 10.667 1.00 94.75 215 ARG A CA 1
ATOM 1625 C C . ARG A 1 215 ? -3.205 -7.841 9.428 1.00 94.75 215 ARG A C 1
ATOM 1627 O O . ARG A 1 215 ? -4.236 -7.254 9.104 1.00 94.75 215 ARG A O 1
ATOM 1634 N N . ILE A 1 216 ? -2.078 -7.745 8.737 1.00 94.69 216 ILE A N 1
ATOM 1635 C CA . ILE A 1 216 ? -1.867 -6.768 7.668 1.00 94.69 216 ILE A CA 1
ATOM 1636 C C . ILE A 1 216 ? -1.318 -7.435 6.411 1.00 94.69 216 ILE A C 1
ATOM 1638 O O . ILE A 1 216 ? -0.570 -8.410 6.483 1.00 94.69 216 ILE A O 1
ATOM 1642 N N . THR A 1 217 ? -1.678 -6.917 5.240 1.00 92.31 217 THR A N 1
ATOM 1643 C CA . THR A 1 217 ? -1.085 -7.385 3.981 1.00 92.31 217 THR A CA 1
ATOM 1644 C C . THR A 1 217 ? 0.428 -7.099 3.934 1.00 92.31 217 THR A C 1
ATOM 1646 O O . THR A 1 217 ? 0.893 -6.115 4.513 1.00 92.31 217 THR A O 1
ATOM 1649 N N . PRO A 1 218 ? 1.233 -7.919 3.231 1.00 88.06 218 PRO A N 1
ATOM 1650 C CA . PRO A 1 218 ? 2.694 -7.888 3.359 1.00 88.06 218 PRO A CA 1
ATOM 1651 C C . PRO A 1 218 ? 3.355 -6.568 2.947 1.00 88.06 218 PRO A C 1
ATOM 1653 O O . PRO A 1 218 ? 4.458 -6.276 3.408 1.00 88.06 218 PRO A O 1
ATOM 1656 N N . TYR A 1 219 ? 2.683 -5.796 2.089 1.00 88.62 219 TYR A N 1
ATOM 1657 C CA . TYR A 1 219 ? 3.191 -4.572 1.468 1.00 88.62 219 TYR A CA 1
ATOM 1658 C C . TYR A 1 219 ? 2.384 -3.319 1.836 1.00 88.62 219 TYR A C 1
ATOM 1660 O O . TYR A 1 219 ? 2.484 -2.316 1.138 1.00 88.62 219 TYR A O 1
ATOM 1668 N N . HIS A 1 220 ? 1.587 -3.350 2.909 1.00 92.12 220 HIS A N 1
ATOM 1669 C CA . HIS A 1 220 ? 0.992 -2.135 3.469 1.00 92.12 220 HIS A CA 1
ATOM 1670 C C . HIS A 1 220 ? 1.989 -1.498 4.456 1.00 92.12 220 HIS A C 1
ATOM 1672 O O . HIS A 1 220 ? 2.232 -2.093 5.504 1.00 92.12 220 HIS A O 1
ATOM 1678 N N . PRO A 1 221 ? 2.586 -0.328 4.155 1.00 92.81 221 PRO A N 1
ATOM 1679 C CA . PRO A 1 221 ? 3.639 0.259 4.983 1.00 92.81 221 PRO A CA 1
ATOM 1680 C C . PRO A 1 221 ? 3.223 0.522 6.437 1.00 92.81 221 PRO A C 1
ATOM 1682 O O . PRO A 1 221 ? 2.162 1.088 6.711 1.00 92.81 221 PRO A O 1
ATOM 1685 N N . VAL A 1 222 ? 4.112 0.169 7.364 1.00 93.94 222 VAL A N 1
ATOM 1686 C CA . VAL A 1 222 ? 4.004 0.469 8.798 1.00 93.94 222 VAL A CA 1
ATOM 1687 C C . VAL A 1 222 ? 5.198 1.302 9.246 1.00 93.94 222 VAL A C 1
ATOM 1689 O O . VAL A 1 222 ? 6.291 1.173 8.691 1.00 93.94 222 VAL A O 1
ATOM 1692 N N . LEU A 1 223 ? 4.999 2.175 10.229 1.00 92.06 223 LEU A N 1
ATOM 1693 C CA . LEU A 1 223 ? 6.064 3.018 10.758 1.00 92.06 223 LEU A CA 1
ATOM 1694 C C . LEU A 1 223 ? 6.813 2.249 11.845 1.00 92.06 223 LEU A C 1
ATOM 1696 O O . LEU A 1 223 ? 6.281 1.996 12.928 1.00 92.06 223 LEU A O 1
ATOM 1700 N N . GLN A 1 224 ? 8.061 1.896 11.567 1.00 88.25 224 GLN A N 1
ATOM 1701 C CA . GLN A 1 224 ? 8.960 1.321 12.551 1.00 88.25 224 GLN A CA 1
ATOM 1702 C C . GLN A 1 224 ? 9.726 2.439 13.255 1.00 88.25 224 GLN A C 1
ATOM 1704 O O . GLN A 1 224 ? 10.350 3.286 12.616 1.00 88.25 224 GLN A O 1
ATOM 1709 N N . ARG A 1 225 ? 9.696 2.428 14.589 1.00 83.38 225 ARG A N 1
ATOM 1710 C CA . ARG A 1 225 ? 10.542 3.299 15.407 1.00 83.38 225 ARG A CA 1
ATOM 1711 C C . ARG A 1 225 ? 11.860 2.590 15.704 1.00 83.38 225 ARG A C 1
ATOM 1713 O O . ARG A 1 225 ? 11.856 1.517 16.308 1.00 83.38 225 ARG A O 1
ATOM 1720 N N . ASP A 1 226 ? 12.978 3.194 15.320 1.00 73.25 226 ASP A N 1
ATOM 1721 C CA . ASP A 1 226 ? 14.309 2.785 15.768 1.00 73.25 226 ASP A CA 1
ATOM 1722 C C . ASP A 1 226 ? 14.686 3.620 16.995 1.00 73.25 226 ASP A C 1
ATOM 1724 O O . ASP A 1 226 ? 15.160 4.752 16.885 1.00 73.25 226 ASP A O 1
ATOM 1728 N N . ALA A 1 227 ? 14.468 3.051 18.182 1.00 70.62 227 ALA A N 1
ATOM 1729 C CA . ALA A 1 227 ? 14.778 3.712 19.448 1.00 70.62 227 ALA A CA 1
ATOM 1730 C C . ALA A 1 227 ? 16.280 3.999 19.630 1.00 70.62 227 ALA A C 1
ATOM 1732 O O . ALA A 1 227 ? 16.634 4.914 20.367 1.00 70.62 227 ALA A O 1
ATOM 1733 N N . LYS A 1 228 ? 17.171 3.249 18.965 1.00 70.31 228 LYS A N 1
ATOM 1734 C CA . LYS A 1 228 ? 18.625 3.448 19.084 1.00 70.31 228 LYS A CA 1
ATOM 1735 C C . LYS A 1 228 ? 19.108 4.605 18.222 1.00 70.31 228 LYS A C 1
ATOM 1737 O O . LYS A 1 228 ? 20.048 5.294 18.601 1.00 70.31 228 LYS A O 1
ATOM 1742 N N . ARG A 1 229 ? 18.488 4.795 17.057 1.00 69.12 229 ARG A N 1
ATOM 1743 C CA . ARG A 1 229 ? 18.820 5.882 16.124 1.00 69.12 229 ARG A CA 1
ATOM 1744 C C . ARG A 1 229 ? 17.934 7.112 16.286 1.00 69.12 229 ARG A C 1
ATOM 1746 O O . ARG A 1 229 ? 18.219 8.130 15.671 1.00 69.12 229 ARG A O 1
ATOM 1753 N N . ASN A 1 230 ? 16.890 7.021 17.111 1.00 74.00 230 ASN A N 1
ATOM 1754 C CA . ASN A 1 230 ? 15.849 8.035 17.255 1.00 74.00 230 ASN A CA 1
ATOM 1755 C C . ASN A 1 230 ? 15.239 8.445 15.899 1.00 74.00 230 ASN A C 1
ATOM 1757 O O . ASN A 1 230 ? 14.968 9.616 15.642 1.00 74.00 230 ASN A O 1
ATOM 1761 N N . THR A 1 231 ? 15.057 7.465 15.009 1.00 77.06 231 THR A N 1
ATOM 1762 C CA . THR A 1 231 ? 14.507 7.661 13.661 1.00 77.06 231 THR A CA 1
ATOM 1763 C C . THR A 1 231 ? 13.254 6.825 13.463 1.00 77.06 231 THR A C 1
ATOM 1765 O O . THR A 1 231 ? 13.167 5.698 13.953 1.00 77.06 231 THR A O 1
ATOM 1768 N N . ASN A 1 232 ? 12.313 7.352 12.683 1.00 84.06 232 ASN A N 1
ATOM 1769 C CA . ASN A 1 232 ? 11.140 6.615 12.231 1.00 84.06 232 ASN A CA 1
ATOM 1770 C C . ASN A 1 232 ? 11.308 6.277 10.749 1.00 84.06 232 ASN A C 1
ATOM 1772 O O . ASN A 1 232 ? 11.630 7.158 9.954 1.00 84.06 232 ASN A O 1
ATOM 1776 N N . GLU A 1 233 ? 11.070 5.024 10.377 1.00 87.62 233 GLU A N 1
ATOM 1777 C CA . GLU A 1 233 ? 11.177 4.564 8.993 1.00 87.62 233 GLU A CA 1
ATOM 1778 C C . GLU A 1 233 ? 9.919 3.794 8.593 1.00 87.62 233 GLU A C 1
ATOM 1780 O O . GLU A 1 233 ? 9.431 2.935 9.329 1.00 87.62 233 GLU A O 1
ATOM 1785 N N . TRP A 1 234 ? 9.383 4.101 7.412 1.00 88.12 234 TRP A N 1
ATOM 1786 C CA . TRP A 1 234 ? 8.335 3.287 6.808 1.00 88.12 234 TRP A CA 1
ATOM 1787 C C . TRP A 1 234 ? 8.940 1.989 6.287 1.00 88.12 234 TRP A C 1
ATOM 1789 O O . TRP A 1 234 ? 9.867 2.005 5.477 1.00 88.12 234 TRP A O 1
ATOM 1799 N N . VAL A 1 235 ? 8.382 0.861 6.706 1.00 88.00 235 VAL A N 1
ATOM 1800 C CA . VAL A 1 235 ? 8.832 -0.472 6.302 1.00 88.00 235 VAL A CA 1
ATOM 1801 C C . VAL A 1 235 ? 7.642 -1.326 5.888 1.00 88.00 235 VAL A C 1
ATOM 1803 O O . VAL A 1 235 ? 6.504 -1.086 6.293 1.00 88.00 235 VAL A O 1
ATOM 1806 N N . PHE A 1 236 ? 7.892 -2.343 5.069 1.00 88.88 236 PHE A N 1
ATOM 1807 C CA . PHE A 1 236 ? 6.861 -3.315 4.728 1.00 88.88 236 PHE A CA 1
ATOM 1808 C C . PHE A 1 236 ? 6.770 -4.400 5.807 1.00 88.88 236 PHE A C 1
ATOM 1810 O O . PHE A 1 236 ? 7.804 -4.942 6.186 1.00 88.88 236 PHE A O 1
ATOM 1817 N N . PRO A 1 237 ? 5.568 -4.804 6.254 1.00 89.56 237 PRO A N 1
ATOM 1818 C CA . PRO A 1 237 ? 5.382 -5.865 7.245 1.00 89.56 237 PRO A CA 1
ATOM 1819 C C . PRO A 1 237 ? 6.177 -7.142 6.964 1.00 89.56 237 PRO A C 1
ATOM 1821 O O . PRO A 1 237 ? 6.679 -7.772 7.892 1.00 89.56 237 PRO A O 1
ATOM 1824 N N . ILE A 1 238 ? 6.347 -7.506 5.691 1.00 86.19 238 ILE A N 1
ATOM 1825 C CA . ILE A 1 238 ? 7.111 -8.694 5.291 1.00 86.19 238 ILE A CA 1
ATOM 1826 C C . ILE A 1 238 ? 8.596 -8.653 5.683 1.00 86.19 238 ILE A C 1
ATOM 1828 O O . ILE A 1 238 ? 9.221 -9.706 5.791 1.00 86.19 238 ILE A O 1
ATOM 1832 N N . SER A 1 239 ? 9.179 -7.467 5.894 1.00 83.75 239 SER A N 1
ATOM 1833 C CA . SER A 1 239 ? 10.547 -7.351 6.412 1.00 83.75 239 SER A CA 1
ATOM 1834 C C . SER A 1 239 ? 10.620 -7.574 7.923 1.00 83.75 239 SER A C 1
ATOM 1836 O O . SER A 1 239 ? 11.695 -7.871 8.438 1.00 83.75 239 SER A O 1
ATOM 1838 N N . LEU A 1 240 ? 9.492 -7.445 8.625 1.00 83.75 240 LEU A N 1
ATOM 1839 C CA . LEU A 1 240 ? 9.398 -7.580 10.076 1.00 83.75 240 LEU A CA 1
ATOM 1840 C C . LEU A 1 240 ? 9.019 -8.996 10.498 1.00 83.75 240 LEU A C 1
ATOM 1842 O O . LEU A 1 240 ? 9.506 -9.487 11.514 1.00 83.75 240 LEU A O 1
ATOM 1846 N N . ASN A 1 241 ? 8.133 -9.650 9.746 1.00 85.44 241 ASN A N 1
ATOM 1847 C CA . ASN A 1 241 ? 7.685 -11.000 10.055 1.00 85.44 241 ASN A CA 1
ATOM 1848 C C . ASN A 1 241 ? 7.222 -11.754 8.797 1.00 85.44 241 ASN A C 1
ATOM 1850 O O . ASN A 1 241 ? 6.927 -11.173 7.751 1.00 85.44 241 ASN A O 1
ATOM 1854 N N . LYS A 1 242 ? 7.146 -13.083 8.900 1.00 83.19 242 LYS A N 1
ATOM 1855 C CA . LYS A 1 242 ? 6.730 -13.968 7.812 1.00 83.19 242 LYS A CA 1
ATOM 1856 C C . LYS A 1 242 ? 5.262 -13.730 7.444 1.00 83.19 242 LYS A C 1
ATOM 1858 O O . LYS A 1 242 ? 4.385 -13.756 8.303 1.00 83.19 242 LYS A O 1
ATOM 1863 N N . ALA A 1 243 ? 5.001 -13.614 6.143 1.00 84.94 243 ALA A N 1
ATOM 1864 C CA . ALA A 1 243 ? 3.652 -13.682 5.596 1.00 84.94 243 ALA A CA 1
ATOM 1865 C C . ALA A 1 243 ? 3.169 -15.139 5.485 1.00 84.94 243 ALA A C 1
ATOM 1867 O O . ALA A 1 243 ? 3.849 -15.975 4.868 1.00 84.94 243 ALA A O 1
ATOM 1868 N N . ASN A 1 244 ? 1.983 -15.417 6.025 1.00 83.25 244 ASN A N 1
ATOM 1869 C CA . ASN A 1 244 ? 1.284 -16.697 5.919 1.00 83.25 244 ASN A CA 1
ATOM 1870 C C . ASN A 1 244 ? -0.047 -16.493 5.193 1.00 83.25 244 ASN A C 1
ATOM 1872 O O . ASN A 1 244 ? -0.669 -15.444 5.326 1.00 83.25 244 ASN A O 1
ATOM 1876 N N . VAL A 1 245 ? -0.477 -17.485 4.415 1.00 84.88 245 VAL A N 1
ATOM 1877 C CA . VAL A 1 245 ? -1.840 -17.490 3.874 1.00 84.88 245 VAL A CA 1
ATOM 1878 C C . VAL A 1 245 ? -2.772 -17.860 5.018 1.00 84.88 245 VAL A C 1
ATOM 1880 O O . VAL A 1 245 ? -2.601 -18.911 5.630 1.00 84.88 245 VAL A O 1
ATOM 1883 N N . GLU A 1 246 ? -3.712 -16.978 5.331 1.00 85.38 246 GLU A N 1
ATOM 1884 C CA . GLU A 1 246 ? -4.645 -17.152 6.441 1.00 85.38 246 GLU A CA 1
ATOM 1885 C C . GLU A 1 246 ? -6.089 -16.941 5.968 1.00 85.38 246 GLU A C 1
ATOM 1887 O O . GLU A 1 246 ? -6.301 -16.145 5.047 1.00 85.38 246 GLU A O 1
ATOM 1892 N N . PRO A 1 247 ? -7.080 -17.582 6.618 1.00 87.94 247 PRO A N 1
ATOM 1893 C CA . PRO A 1 247 ? -8.492 -17.300 6.378 1.00 87.94 247 PRO A CA 1
ATOM 1894 C C . PRO A 1 247 ? -8.801 -15.809 6.551 1.00 87.94 247 PRO A C 1
ATOM 1896 O O . PRO A 1 247 ? -8.422 -15.190 7.557 1.00 87.94 247 PRO A O 1
ATOM 1899 N N . CYS A 1 248 ? -9.437 -15.226 5.541 1.00 87.69 248 CYS A N 1
ATOM 1900 C CA . CYS A 1 248 ? -9.752 -13.808 5.461 1.00 87.69 248 CYS A CA 1
ATOM 1901 C C . CYS A 1 248 ? -10.802 -13.575 4.366 1.00 87.69 248 CYS A C 1
ATOM 1903 O O . CYS A 1 248 ? -10.491 -13.682 3.181 1.00 87.69 248 CYS A O 1
ATOM 1905 N N . ASP A 1 249 ? -12.026 -13.215 4.755 1.00 89.44 249 ASP A N 1
ATOM 1906 C CA . ASP A 1 249 ? -13.127 -12.993 3.802 1.00 89.44 249 ASP A CA 1
ATOM 1907 C C . ASP A 1 249 ? -13.030 -11.638 3.093 1.00 89.44 249 ASP A C 1
ATOM 1909 O O . ASP A 1 249 ? -13.509 -11.449 1.972 1.00 89.44 249 ASP A O 1
ATOM 1913 N N . ALA A 1 250 ? -12.431 -10.655 3.764 1.00 91.69 250 ALA A N 1
ATOM 1914 C CA . ALA A 1 250 ? -12.258 -9.320 3.229 1.00 91.69 250 ALA A CA 1
ATOM 1915 C C . ALA A 1 250 ? -11.080 -8.600 3.878 1.00 91.69 250 ALA A C 1
ATOM 1917 O O . ALA A 1 250 ? -10.780 -8.772 5.063 1.00 91.69 250 ALA A O 1
ATOM 1918 N N . ILE A 1 251 ? -10.463 -7.729 3.087 1.00 94.31 251 ILE A N 1
ATOM 1919 C CA . ILE A 1 251 ? -9.443 -6.791 3.539 1.00 94.31 251 ILE A CA 1
ATOM 1920 C C . ILE A 1 251 ? -9.958 -5.358 3.441 1.00 94.31 251 ILE A C 1
ATOM 1922 O O . ILE A 1 251 ? -10.754 -5.027 2.565 1.00 94.31 251 ILE A O 1
ATOM 1926 N N . TYR A 1 252 ? -9.506 -4.511 4.353 1.00 96.25 252 TYR A N 1
ATOM 1927 C CA . TYR A 1 252 ? -10.034 -3.173 4.572 1.00 96.25 252 TYR A CA 1
ATOM 1928 C C . TYR A 1 252 ? -8.917 -2.143 4.471 1.00 96.25 252 TYR A C 1
ATOM 1930 O O . TYR A 1 252 ? -7.793 -2.411 4.895 1.00 96.25 252 TYR A O 1
ATOM 1938 N N . SER A 1 253 ? -9.244 -0.960 3.965 1.00 95.19 253 SER A N 1
ATOM 1939 C CA . SER A 1 253 ? -8.361 0.205 3.955 1.00 95.19 253 SER A CA 1
ATOM 1940 C C . SER A 1 253 ? -9.166 1.465 4.234 1.00 95.19 253 SER A C 1
ATOM 1942 O O . SER A 1 253 ? -10.307 1.585 3.788 1.00 95.19 253 SER A O 1
ATOM 1944 N N . LEU A 1 254 ? -8.582 2.410 4.970 1.00 96.12 254 LEU A N 1
ATOM 1945 C CA . LEU A 1 254 ? -9.264 3.644 5.356 1.00 96.12 254 LEU A CA 1
ATOM 1946 C C . LEU A 1 254 ? -8.727 4.828 4.557 1.00 96.12 254 LEU A C 1
ATOM 1948 O O . LEU A 1 254 ? -7.516 5.029 4.455 1.00 96.12 254 LEU A O 1
ATOM 1952 N N . LEU A 1 255 ? -9.648 5.623 4.022 1.00 95.38 255 LEU A N 1
ATOM 1953 C CA . LEU A 1 255 ? -9.399 6.977 3.550 1.00 95.38 255 LEU A CA 1
ATOM 1954 C C . LEU A 1 255 ? -9.846 7.944 4.648 1.00 95.38 255 LEU A C 1
ATOM 1956 O O . LEU A 1 255 ? -10.995 7.888 5.091 1.00 95.38 255 LEU A O 1
ATOM 1960 N N . LEU A 1 256 ? -8.954 8.838 5.061 1.00 94.00 256 LEU A N 1
ATOM 1961 C CA . LEU A 1 256 ? -9.229 9.852 6.079 1.00 94.00 256 LEU A CA 1
ATOM 1962 C C . LEU A 1 256 ? -9.607 11.189 5.420 1.00 94.00 256 LEU A C 1
ATOM 1964 O O . LEU A 1 256 ? -9.162 11.484 4.305 1.00 94.00 256 LEU A O 1
ATOM 1968 N N . ASP A 1 257 ? -10.454 11.979 6.074 1.00 89.44 257 ASP A N 1
ATOM 1969 C CA . ASP A 1 257 ? -10.792 13.346 5.666 1.00 89.44 257 ASP A CA 1
ATOM 1970 C C . ASP A 1 257 ? -9.609 14.299 5.852 1.00 89.44 257 ASP A C 1
ATOM 1972 O O . ASP A 1 257 ? -8.688 14.007 6.603 1.00 89.44 257 ASP A O 1
ATOM 1976 N N . ASP A 1 258 ? -9.643 15.442 5.167 1.00 75.69 258 ASP A N 1
ATOM 1977 C CA . ASP A 1 258 ? -8.627 16.502 5.309 1.00 75.69 258 ASP A CA 1
ATOM 1978 C C . ASP A 1 258 ? -9.049 17.610 6.301 1.00 75.69 258 ASP A C 1
ATOM 1980 O O . ASP A 1 258 ? -8.431 18.665 6.365 1.00 75.69 258 ASP A O 1
ATOM 1984 N N . THR A 1 259 ? -10.122 17.422 7.072 1.00 55.50 259 THR A N 1
ATOM 1985 C CA . THR A 1 259 ? -10.716 18.476 7.923 1.00 55.50 259 THR A CA 1
ATOM 1986 C C . THR A 1 259 ? -10.372 18.221 9.398 1.00 55.50 259 THR A C 1
ATOM 1988 O O . THR A 1 259 ? -10.558 17.095 9.852 1.00 55.50 259 THR A O 1
ATOM 1991 N N . ALA A 1 260 ? -9.902 19.144 10.248 1.00 45.66 260 ALA A N 1
ATOM 1992 C CA . ALA A 1 260 ? -10.122 20.595 10.361 1.00 45.66 260 ALA A CA 1
ATOM 1993 C C . ALA A 1 260 ? -8.854 21.378 10.791 1.00 45.66 260 ALA A C 1
ATOM 1995 O O . ALA A 1 260 ? -8.920 22.430 11.420 1.00 45.66 260 ALA A O 1
ATOM 1996 N N . THR A 1 261 ? -7.682 20.842 10.481 1.00 47.34 261 THR A N 1
ATOM 1997 C CA . THR A 1 261 ? -6.390 21.532 10.598 1.00 47.34 261 THR A CA 1
ATOM 1998 C C . THR A 1 261 ? -5.706 21.367 9.252 1.00 47.34 261 THR A C 1
ATOM 2000 O O . THR A 1 261 ? -5.901 20.308 8.669 1.00 47.34 261 THR A O 1
ATOM 2003 N N . ASP A 1 262 ? -4.929 22.338 8.769 1.00 51.31 262 ASP A N 1
ATOM 2004 C CA . ASP A 1 262 ? -4.245 22.366 7.454 1.00 51.31 262 ASP A CA 1
ATOM 2005 C C . ASP A 1 262 ? -3.219 21.229 7.197 1.00 51.31 262 ASP A C 1
ATOM 2007 O O . ASP A 1 262 ? -2.175 21.412 6.571 1.00 51.31 262 ASP A O 1
ATOM 2011 N N . LYS A 1 263 ? -3.467 20.025 7.709 1.00 59.41 263 LYS A N 1
ATOM 2012 C CA . LYS A 1 263 ? -2.592 18.867 7.695 1.00 59.41 263 LYS A CA 1
ATOM 2013 C C . LYS A 1 263 ? -3.308 17.682 7.066 1.00 59.41 263 LYS A C 1
ATOM 2015 O O . LYS A 1 263 ? -4.310 17.195 7.581 1.00 59.41 263 LYS A O 1
ATOM 2020 N N . LYS A 1 264 ? -2.708 17.165 5.997 1.00 68.12 264 LYS A N 1
ATOM 2021 C CA . LYS A 1 264 ? -3.052 15.866 5.414 1.00 68.12 264 LYS A CA 1
ATOM 2022 C C . LYS A 1 264 ? -2.785 14.767 6.442 1.00 68.12 264 LYS A C 1
ATOM 2024 O O . LYS A 1 264 ? -1.700 14.707 7.022 1.00 68.12 264 LYS A O 1
ATOM 2029 N N . HIS A 1 265 ? -3.756 13.888 6.666 1.00 78.50 265 HIS A N 1
ATOM 2030 C CA . HIS A 1 265 ? -3.574 12.740 7.551 1.00 78.50 265 HIS A CA 1
ATOM 2031 C C . HIS A 1 265 ? -2.948 11.570 6.789 1.00 78.50 265 HIS A C 1
ATOM 2033 O O . HIS A 1 265 ? -3.618 10.836 6.066 1.00 78.50 265 HIS A O 1
ATOM 2039 N N . GLU A 1 266 ? -1.641 11.393 6.967 1.00 87.50 266 GLU A N 1
ATOM 2040 C CA . GLU A 1 266 ? -0.863 10.373 6.252 1.00 87.50 266 GLU A CA 1
ATOM 2041 C C . GLU A 1 266 ? -1.029 8.963 6.840 1.00 87.50 266 GLU A C 1
ATOM 2043 O O . GLU A 1 266 ? -0.712 7.963 6.195 1.00 87.50 266 GLU A O 1
ATOM 2048 N N . SER A 1 267 ? -1.477 8.868 8.094 1.00 92.56 267 SER A N 1
ATOM 2049 C CA . SER A 1 267 ? -1.389 7.638 8.876 1.00 92.56 267 SER A CA 1
ATOM 2050 C C . SER A 1 267 ? -2.485 7.490 9.924 1.00 92.56 267 SER A C 1
ATOM 2052 O O . SER A 1 267 ? -3.106 8.458 10.362 1.00 92.56 267 SER A O 1
ATOM 2054 N N . MET A 1 268 ? -2.666 6.249 10.358 1.00 94.12 268 MET A N 1
ATOM 2055 C CA . MET A 1 268 ? -3.604 5.814 11.386 1.00 94.12 268 MET A CA 1
ATOM 2056 C C . MET A 1 268 ? -2.968 4.741 12.269 1.00 94.12 268 MET A C 1
ATOM 2058 O O . MET A 1 268 ? -2.021 4.070 11.860 1.00 94.12 268 MET A O 1
ATOM 2062 N N . VAL A 1 269 ? -3.490 4.562 13.478 1.00 94.88 269 VAL A N 1
ATOM 2063 C CA . VAL A 1 269 ? -3.000 3.570 14.438 1.00 94.88 269 VAL A CA 1
ATOM 2064 C C . VAL A 1 269 ? -3.970 2.392 14.517 1.00 94.88 269 VAL A C 1
ATOM 2066 O O . VAL A 1 269 ? -5.129 2.555 14.895 1.00 94.88 269 VAL A O 1
ATOM 2069 N N . ILE A 1 270 ? -3.478 1.192 14.200 1.00 95.00 270 ILE A N 1
ATOM 2070 C CA . ILE A 1 270 ? -4.237 -0.066 14.238 1.00 95.00 270 ILE A CA 1
ATOM 2071 C C . ILE A 1 270 ? -3.457 -1.075 15.086 1.00 95.00 270 ILE A C 1
ATOM 2073 O O . ILE A 1 270 ? -2.266 -1.283 14.867 1.00 95.00 270 ILE A O 1
ATOM 2077 N N . ASN A 1 271 ? -4.101 -1.665 16.099 1.00 95.06 271 ASN A N 1
ATOM 2078 C CA . ASN A 1 271 ? -3.465 -2.504 17.128 1.00 95.06 271 ASN A CA 1
ATOM 2079 C C . ASN A 1 271 ? -2.213 -1.844 17.753 1.00 95.06 271 ASN A C 1
ATOM 2081 O O . ASN A 1 271 ? -1.226 -2.510 18.055 1.00 95.06 271 ASN A O 1
ATOM 2085 N N . GLY A 1 272 ? -2.225 -0.519 17.921 1.00 92.56 272 GLY A N 1
ATOM 2086 C CA . GLY A 1 272 ? -1.081 0.230 18.456 1.00 92.56 272 GLY A CA 1
ATOM 2087 C C . GLY A 1 272 ? 0.091 0.411 17.481 1.00 92.56 272 GLY A C 1
ATOM 2088 O O . GLY A 1 272 ? 1.122 0.946 17.876 1.00 92.56 272 GLY A O 1
ATOM 2089 N N . ILE A 1 273 ? -0.051 -0.001 16.219 1.00 94.38 273 ILE A N 1
ATOM 2090 C CA . ILE A 1 273 ? 0.960 0.167 15.171 1.00 94.38 273 ILE A CA 1
ATOM 2091 C C . ILE A 1 273 ? 0.505 1.258 14.205 1.00 94.38 273 ILE A C 1
ATOM 2093 O O . ILE A 1 273 ? -0.608 1.228 13.679 1.00 94.38 273 ILE A O 1
ATOM 2097 N N . THR A 1 274 ? 1.391 2.214 13.944 1.00 95.00 274 THR A N 1
ATOM 2098 C CA . THR A 1 274 ? 1.169 3.259 12.945 1.00 95.00 274 THR A CA 1
ATOM 2099 C C . THR A 1 274 ? 1.286 2.682 11.536 1.00 95.00 274 THR A C 1
ATOM 2101 O O . THR A 1 274 ? 2.322 2.130 11.167 1.00 95.00 274 THR A O 1
ATOM 2104 N N . CYS A 1 275 ? 0.242 2.860 10.737 1.00 94.75 275 CYS A N 1
ATOM 2105 C CA . CYS A 1 275 ? 0.125 2.387 9.361 1.00 94.75 275 CYS A CA 1
ATOM 2106 C C . CYS A 1 275 ? -0.288 3.547 8.445 1.00 94.75 275 CYS A C 1
ATOM 2108 O O . CYS A 1 275 ? -0.916 4.502 8.908 1.00 94.75 275 CYS A O 1
ATOM 2110 N N . VAL A 1 276 ? 0.053 3.487 7.158 1.00 94.06 276 VAL A N 1
ATOM 2111 C CA . VAL A 1 276 ? -0.350 4.538 6.206 1.00 94.06 276 VAL A CA 1
ATOM 2112 C C . VAL A 1 276 ? -1.854 4.502 5.913 1.00 94.06 276 VAL A C 1
ATOM 2114 O O . VAL A 1 276 ? -2.486 3.449 5.896 1.00 94.06 276 VAL A O 1
ATOM 2117 N N . ALA A 1 277 ? -2.451 5.665 5.668 1.00 94.56 277 ALA A N 1
ATOM 2118 C CA . ALA A 1 277 ? -3.820 5.759 5.162 1.00 94.56 277 ALA A CA 1
ATOM 2119 C C . ALA A 1 277 ? -3.857 5.644 3.624 1.00 94.56 277 ALA A C 1
ATOM 2121 O O . ALA A 1 277 ? -2.840 5.785 2.943 1.00 94.56 277 ALA A O 1
ATOM 2122 N N . LEU A 1 278 ? -5.033 5.416 3.034 1.00 93.81 278 LEU A N 1
ATOM 2123 C CA . LEU A 1 278 ? -5.201 5.583 1.587 1.00 93.81 278 LEU A CA 1
ATOM 2124 C C . LEU A 1 278 ? -5.095 7.061 1.206 1.00 93.81 278 LEU A C 1
ATOM 2126 O O . LEU A 1 278 ? -5.667 7.921 1.872 1.00 93.81 278 LEU A O 1
ATOM 2130 N N . GLY A 1 279 ? -4.401 7.358 0.106 1.00 92.06 279 GLY A N 1
ATOM 2131 C CA . GLY A 1 279 ? -4.192 8.733 -0.344 1.00 92.06 279 GLY A CA 1
ATOM 2132 C C . GLY A 1 279 ? -3.287 9.537 0.594 1.00 92.06 279 GLY A C 1
ATOM 2133 O O . GLY A 1 279 ? -3.476 10.743 0.719 1.00 92.06 279 GLY A O 1
ATOM 2134 N N . HIS A 1 280 ? -2.338 8.875 1.264 1.00 90.62 280 HIS A N 1
ATOM 2135 C CA . HIS A 1 280 ? -1.538 9.433 2.362 1.00 90.62 280 HIS A CA 1
ATOM 2136 C C . HIS A 1 280 ? -0.602 10.591 1.980 1.00 90.62 280 HIS A C 1
ATOM 2138 O O . HIS A 1 280 ? -0.107 11.268 2.868 1.00 90.62 280 HIS A O 1
ATOM 2144 N N . GLY A 1 281 ? -0.309 10.834 0.700 1.00 89.62 281 GLY A N 1
ATOM 2145 C CA . GLY A 1 281 ? 0.512 11.975 0.275 1.00 89.62 281 GLY A CA 1
ATOM 2146 C C . GLY A 1 281 ? 2.027 11.827 0.459 1.00 89.62 281 GLY A C 1
ATOM 2147 O O . GLY A 1 281 ? 2.757 12.721 0.047 1.00 89.62 281 GLY A O 1
ATOM 2148 N N . ILE A 1 282 ? 2.513 10.714 1.015 1.00 87.62 282 ILE A N 1
ATOM 2149 C CA . ILE A 1 282 ? 3.956 10.466 1.195 1.00 87.62 282 ILE A CA 1
ATOM 2150 C C . ILE A 1 282 ? 4.590 10.187 -0.170 1.00 87.62 282 ILE A C 1
ATOM 2152 O O . ILE A 1 282 ? 4.178 9.268 -0.882 1.00 87.62 282 ILE A O 1
ATOM 2156 N N . THR A 1 283 ? 5.610 10.969 -0.520 1.00 84.94 283 THR A N 1
ATOM 2157 C CA . THR A 1 283 ? 6.292 10.921 -1.824 1.00 84.94 283 THR A CA 1
ATOM 2158 C C . THR A 1 283 ? 7.661 10.253 -1.781 1.00 84.94 283 THR A C 1
ATOM 2160 O O . THR A 1 283 ? 8.237 9.985 -2.836 1.00 84.94 283 THR A O 1
ATOM 2163 N N . GLU A 1 284 ? 8.174 9.931 -0.594 1.00 80.88 284 GLU A N 1
ATOM 2164 C CA . GLU A 1 284 ? 9.524 9.394 -0.405 1.00 80.88 284 GLU A CA 1
ATOM 2165 C C . GLU A 1 284 ? 9.538 8.072 0.376 1.00 80.88 284 GLU A C 1
ATOM 2167 O O . GLU A 1 284 ? 8.617 7.743 1.125 1.00 80.88 284 GLU A O 1
ATOM 2172 N N . GLY A 1 285 ? 10.610 7.299 0.186 1.00 83.19 285 GLY A N 1
ATOM 2173 C CA . GLY A 1 285 ? 10.843 6.043 0.899 1.00 83.19 285 GLY A CA 1
ATOM 2174 C C . GLY A 1 285 ? 9.842 4.930 0.573 1.00 83.19 285 GLY A C 1
ATOM 2175 O O . GLY A 1 285 ? 9.149 4.952 -0.442 1.00 83.19 285 GLY A O 1
ATOM 2176 N N . THR A 1 286 ? 9.779 3.933 1.457 1.00 84.50 286 THR A N 1
ATOM 2177 C CA . THR A 1 286 ? 8.975 2.707 1.296 1.00 84.50 286 THR A CA 1
ATOM 2178 C C . THR A 1 286 ? 7.480 2.968 1.125 1.00 84.50 286 THR A C 1
ATOM 2180 O O . THR A 1 286 ? 6.796 2.208 0.445 1.00 84.50 286 THR A O 1
ATOM 2183 N N . ALA A 1 287 ? 6.965 4.029 1.748 1.00 85.75 287 ALA A N 1
ATOM 2184 C CA . ALA A 1 287 ? 5.559 4.396 1.642 1.00 85.75 287 ALA A CA 1
ATOM 2185 C C . ALA A 1 287 ? 5.219 5.114 0.327 1.00 85.75 287 ALA A C 1
ATOM 2187 O O . ALA A 1 287 ? 4.043 5.220 -0.004 1.00 85.75 287 ALA A O 1
ATOM 2188 N N . SER A 1 288 ? 6.208 5.586 -0.440 1.00 88.00 288 SER A N 1
ATOM 2189 C CA . SER A 1 288 ? 5.955 6.281 -1.703 1.00 88.00 288 SER A CA 1
ATOM 2190 C C . SER A 1 288 ? 5.293 5.364 -2.725 1.00 88.00 288 SER A C 1
ATOM 2192 O O . SER A 1 288 ? 5.821 4.309 -3.086 1.00 88.00 288 SER A O 1
ATOM 2194 N N . HIS A 1 289 ? 4.129 5.780 -3.226 1.00 87.50 289 HIS A N 1
ATOM 2195 C CA . HIS A 1 289 ? 3.422 5.046 -4.265 1.00 87.50 289 HIS A CA 1
ATOM 2196 C C . HIS A 1 289 ? 2.637 5.990 -5.198 1.00 87.50 289 HIS A C 1
ATOM 2198 O O . HIS A 1 289 ? 1.794 6.747 -4.711 1.00 87.50 289 HIS A O 1
ATOM 2204 N N . PRO A 1 290 ? 2.797 5.906 -6.540 1.00 88.19 290 PRO A N 1
ATOM 2205 C CA . PRO A 1 290 ? 2.174 6.844 -7.488 1.00 88.19 290 PRO A CA 1
ATOM 2206 C C . PRO A 1 290 ? 0.642 6.917 -7.441 1.00 88.19 290 PRO A C 1
ATOM 2208 O O . PRO A 1 290 ? 0.059 7.944 -7.783 1.00 88.19 290 PRO A O 1
ATOM 2211 N N . TYR A 1 291 ? -0.018 5.811 -7.089 1.00 92.19 291 TYR A N 1
ATOM 2212 C CA . TYR A 1 291 ? -1.471 5.753 -6.901 1.00 92.19 291 TYR A CA 1
ATOM 2213 C C . TYR A 1 291 ? -1.890 5.852 -5.430 1.00 92.19 291 TYR A C 1
ATOM 2215 O O . TYR A 1 291 ? -2.486 6.848 -5.054 1.00 92.19 291 TYR A O 1
ATOM 2223 N N . PHE A 1 292 ? -1.542 4.876 -4.578 1.00 91.94 292 PHE A N 1
ATOM 2224 C CA . PHE A 1 292 ? -1.960 4.866 -3.167 1.00 91.94 292 PHE A CA 1
ATOM 2225 C C . PHE A 1 292 ? -1.497 6.077 -2.338 1.00 91.94 292 PHE A C 1
ATOM 2227 O O . PHE A 1 292 ? -2.190 6.433 -1.389 1.00 91.94 292 PHE A O 1
ATOM 2234 N N . GLY A 1 293 ? -0.399 6.741 -2.716 1.00 90.25 293 GLY A N 1
ATOM 2235 C CA . GLY A 1 293 ? 0.025 8.011 -2.121 1.00 90.25 293 GLY A CA 1
ATOM 2236 C C . GLY A 1 293 ? -0.651 9.243 -2.730 1.00 90.25 293 GLY A C 1
ATOM 2237 O O . GLY A 1 293 ? -0.622 10.313 -2.134 1.00 90.25 293 GLY A O 1
ATOM 2238 N N . SER A 1 294 ? -1.308 9.121 -3.886 1.00 91.69 294 SER A N 1
ATOM 2239 C CA . SER A 1 294 ? -2.015 10.222 -4.544 1.00 91.69 294 SER A CA 1
ATOM 2240 C C . SER A 1 294 ? -3.474 10.271 -4.105 1.00 91.69 294 SER A C 1
ATOM 2242 O O . SER A 1 294 ? -4.324 9.516 -4.581 1.00 91.69 294 SER A O 1
ATOM 2244 N N . ARG A 1 295 ? -3.781 11.222 -3.221 1.00 91.69 295 ARG A N 1
ATOM 2245 C CA . ARG A 1 295 ? -5.155 11.480 -2.783 1.00 91.69 295 ARG A CA 1
ATOM 2246 C C . ARG A 1 295 ? -6.090 11.788 -3.948 1.00 91.69 295 ARG A C 1
ATOM 2248 O O . ARG A 1 295 ? -7.178 11.232 -4.005 1.00 91.69 295 ARG A O 1
ATOM 2255 N N . GLU A 1 296 ? -5.649 12.625 -4.884 1.00 93.50 296 GLU A N 1
ATOM 2256 C CA . GLU A 1 296 ? -6.430 13.002 -6.065 1.00 93.50 296 GLU A CA 1
ATOM 2257 C C . GLU A 1 296 ? -6.861 11.777 -6.878 1.00 93.50 296 GLU A C 1
ATOM 2259 O O . GLU A 1 296 ? -8.037 11.642 -7.206 1.00 93.50 296 GLU A O 1
ATOM 2264 N N . ARG A 1 297 ? -5.936 10.847 -7.149 1.00 94.88 297 ARG A N 1
ATOM 2265 C CA . ARG A 1 297 ? -6.235 9.629 -7.913 1.00 94.88 297 ARG A CA 1
ATOM 2266 C C . ARG A 1 297 ? -7.157 8.688 -7.147 1.00 94.88 297 ARG A C 1
ATOM 2268 O O . ARG A 1 297 ? -8.162 8.248 -7.696 1.00 94.88 297 ARG A O 1
ATOM 2275 N N . VAL A 1 298 ? -6.852 8.434 -5.873 1.00 94.50 298 VAL A N 1
ATOM 2276 C CA . VAL A 1 298 ? -7.655 7.544 -5.019 1.00 94.50 298 VAL A CA 1
ATOM 2277 C C . VAL A 1 298 ? -9.082 8.072 -4.868 1.00 94.50 298 VAL A C 1
ATOM 2279 O O . VAL A 1 298 ? -10.036 7.344 -5.125 1.00 94.50 298 VAL A O 1
ATOM 2282 N N . VAL A 1 299 ? -9.250 9.343 -4.496 1.00 95.38 299 VAL A N 1
ATOM 2283 C CA . VAL A 1 299 ? -10.574 9.976 -4.389 1.00 95.38 299 VAL A CA 1
ATOM 2284 C C . VAL A 1 299 ? -11.246 10.041 -5.757 1.00 95.38 299 VAL A C 1
ATOM 2286 O O . VAL A 1 299 ? -12.447 9.800 -5.860 1.00 95.38 299 VAL A O 1
ATOM 2289 N N . GLY A 1 300 ? -10.479 10.327 -6.809 1.00 96.38 300 GLY A N 1
ATOM 2290 C CA . GLY A 1 300 ? -10.941 10.367 -8.187 1.00 96.38 300 GLY A CA 1
ATOM 2291 C C . GLY A 1 300 ? -11.631 9.078 -8.619 1.00 96.38 300 GLY A C 1
ATOM 2292 O O . GLY A 1 300 ? -12.668 9.152 -9.278 1.00 96.38 300 GLY A O 1
ATOM 2293 N N . ASP A 1 301 ? -11.102 7.917 -8.239 1.00 97.06 301 ASP A N 1
ATOM 2294 C CA . ASP A 1 301 ? -11.706 6.612 -8.521 1.00 97.06 301 ASP A CA 1
ATOM 2295 C C . ASP A 1 301 ? -12.843 6.290 -7.547 1.00 97.06 301 ASP A C 1
ATOM 2297 O O . ASP A 1 301 ? -13.961 6.017 -7.986 1.00 97.06 301 ASP A O 1
ATOM 2301 N N . LEU A 1 302 ? -12.606 6.405 -6.235 1.00 96.69 302 LEU A N 1
ATOM 2302 C CA . LEU A 1 302 ? -13.594 6.035 -5.215 1.00 96.69 302 LEU A CA 1
ATOM 2303 C C . LEU A 1 302 ? -14.891 6.849 -5.318 1.00 96.69 302 LEU A C 1
ATOM 2305 O O . LEU A 1 302 ? -15.966 6.281 -5.146 1.00 96.69 302 LEU A O 1
ATOM 2309 N N . ARG A 1 303 ? -14.826 8.144 -5.663 1.00 96.88 303 ARG A N 1
ATOM 2310 C CA . ARG A 1 303 ? -16.017 9.008 -5.804 1.00 96.88 303 ARG A CA 1
ATOM 2311 C C . ARG A 1 303 ? -16.994 8.553 -6.888 1.00 96.88 303 ARG A C 1
ATOM 2313 O O . ARG A 1 303 ? -18.153 8.945 -6.867 1.00 96.88 303 ARG A O 1
ATOM 2320 N N . ARG A 1 304 ? -16.519 7.767 -7.859 1.00 97.00 304 ARG A N 1
ATOM 2321 C CA . ARG A 1 304 ? -17.323 7.235 -8.971 1.00 97.00 304 ARG A CA 1
ATOM 2322 C C . ARG A 1 304 ? -17.940 5.871 -8.644 1.00 97.00 304 ARG A C 1
ATOM 2324 O O . ARG A 1 304 ? -18.705 5.346 -9.447 1.00 97.00 304 ARG A O 1
ATOM 2331 N N . MET A 1 305 ? -17.607 5.288 -7.492 1.00 97.75 305 MET A N 1
ATOM 2332 C CA . MET A 1 305 ? -18.027 3.943 -7.107 1.00 97.75 305 MET A CA 1
ATOM 2333 C C . MET A 1 305 ? -19.286 3.961 -6.245 1.00 97.75 305 MET A C 1
ATOM 2335 O O . MET A 1 305 ? -19.542 4.885 -5.464 1.00 97.75 305 MET A O 1
ATOM 2339 N N . ARG A 1 306 ? -20.075 2.889 -6.348 1.00 98.00 306 ARG A N 1
ATOM 2340 C CA . ARG A 1 306 ? -21.274 2.713 -5.527 1.00 98.00 306 ARG A CA 1
ATOM 2341 C C . ARG A 1 306 ? -20.865 2.615 -4.058 1.00 98.00 306 ARG A C 1
ATOM 2343 O O . ARG A 1 306 ? -19.962 1.854 -3.712 1.00 98.00 306 ARG A O 1
ATOM 2350 N N . GLY A 1 307 ? -21.571 3.363 -3.210 1.00 97.12 307 GLY A N 1
ATOM 2351 C CA . GLY A 1 307 ? -21.357 3.388 -1.761 1.00 97.12 307 GLY A CA 1
ATOM 2352 C C . GLY A 1 307 ? -20.463 4.525 -1.253 1.00 97.12 307 GLY A C 1
ATOM 2353 O O . GLY A 1 307 ? -20.449 4.771 -0.047 1.00 97.12 307 GLY A O 1
ATOM 2354 N N . TRP A 1 308 ? -19.821 5.295 -2.143 1.00 97.00 308 TRP A N 1
ATOM 2355 C CA . TRP A 1 308 ? -19.029 6.477 -1.779 1.00 97.00 308 TRP A CA 1
ATOM 2356 C C . TRP A 1 308 ? -19.784 7.469 -0.883 1.00 97.00 308 TRP A C 1
ATOM 2358 O O . TRP A 1 308 ? -19.288 7.838 0.180 1.00 97.00 308 TRP A O 1
ATOM 2368 N N . GLU A 1 309 ? -21.018 7.835 -1.248 1.00 96.06 309 GLU A N 1
ATOM 2369 C CA . GLU A 1 309 ? -21.834 8.760 -0.446 1.00 96.06 309 GLU A CA 1
ATOM 2370 C C . GLU A 1 309 ? -22.173 8.204 0.942 1.00 96.06 309 GLU A C 1
ATOM 2372 O O . GLU A 1 309 ? -22.266 8.949 1.914 1.00 96.06 309 GLU A O 1
ATOM 2377 N N . LYS A 1 310 ? -22.270 6.880 1.078 1.00 96.31 310 LYS A N 1
ATOM 2378 C CA . LYS A 1 310 ? -22.457 6.214 2.375 1.00 96.31 310 LYS A CA 1
ATOM 2379 C C . LYS A 1 310 ? -21.136 6.016 3.130 1.00 96.31 310 LYS A C 1
ATOM 2381 O O . LYS A 1 310 ? -21.157 5.635 4.294 1.00 96.31 310 LYS A O 1
ATOM 2386 N N . GLY A 1 311 ? -19.997 6.286 2.489 1.00 96.31 311 GLY A N 1
ATOM 2387 C CA . GLY A 1 311 ? -18.665 6.134 3.067 1.00 96.31 311 GLY A CA 1
ATOM 2388 C C . GLY A 1 311 ? -18.165 4.693 3.160 1.00 96.31 311 GLY A C 1
ATOM 2389 O O . GLY A 1 311 ? -17.249 4.425 3.934 1.00 96.31 311 GLY A O 1
ATOM 2390 N N . LEU A 1 312 ? -18.752 3.773 2.393 1.00 97.88 312 LEU A N 1
ATOM 2391 C CA . LEU A 1 312 ? -18.313 2.382 2.292 1.00 97.88 312 LEU A CA 1
ATOM 2392 C C . LEU A 1 312 ? -18.297 1.971 0.821 1.00 97.88 312 LEU A C 1
ATOM 2394 O O . LEU A 1 312 ? -19.351 1.831 0.203 1.00 97.88 312 LEU A O 1
ATOM 2398 N N . VAL A 1 313 ? -17.106 1.749 0.274 1.00 97.94 313 VAL A N 1
ATOM 2399 C CA . VAL A 1 313 ? -16.919 1.224 -1.081 1.00 97.94 313 VAL A CA 1
ATOM 2400 C C . VAL A 1 313 ? -16.526 -0.243 -0.981 1.00 97.94 313 VAL A C 1
ATOM 2402 O O . VAL A 1 313 ? -15.498 -0.581 -0.397 1.00 97.94 313 VAL A O 1
ATOM 2405 N N . VAL A 1 314 ? -17.350 -1.113 -1.562 1.00 96.69 314 VAL A N 1
ATOM 2406 C CA . VAL A 1 314 ? -17.093 -2.557 -1.611 1.00 96.69 314 VAL A CA 1
ATOM 2407 C C . VAL A 1 314 ? -16.534 -2.914 -2.983 1.00 96.69 314 VAL A C 1
ATOM 2409 O O . VAL A 1 314 ? -17.183 -2.658 -3.994 1.00 96.69 314 VAL A O 1
ATOM 2412 N N . LEU A 1 315 ? -15.345 -3.504 -3.003 1.00 93.69 315 LEU A N 1
ATOM 2413 C CA . LEU A 1 315 ? -14.619 -3.974 -4.177 1.00 93.69 315 LEU A CA 1
ATOM 2414 C C . LEU A 1 315 ? -14.516 -5.502 -4.159 1.00 93.69 315 LEU A C 1
ATOM 2416 O O . LEU A 1 315 ? -14.644 -6.137 -3.107 1.00 93.69 315 LEU A O 1
ATOM 2420 N N . SER A 1 316 ? -14.234 -6.081 -5.320 1.00 88.44 316 SER A N 1
ATOM 2421 C CA . SER A 1 316 ? -13.941 -7.510 -5.463 1.00 88.44 316 SER A CA 1
ATOM 2422 C C . SER A 1 316 ? -12.442 -7.758 -5.621 1.00 88.44 316 SER A C 1
ATOM 2424 O O . SER A 1 316 ? -11.685 -6.873 -6.021 1.00 88.44 316 SER A O 1
ATOM 2426 N N . GLU A 1 317 ? -12.000 -8.978 -5.334 1.00 82.00 317 GLU A N 1
ATOM 2427 C CA . GLU A 1 317 ? -10.645 -9.428 -5.642 1.00 82.00 317 GLU A CA 1
ATOM 2428 C C . GLU A 1 317 ? -10.275 -9.126 -7.110 1.00 82.00 317 GLU A C 1
ATOM 2430 O O . GLU A 1 317 ? -11.066 -9.342 -8.026 1.00 82.00 317 GLU A O 1
ATOM 2435 N N . GLY A 1 318 ? -9.081 -8.567 -7.343 1.00 80.94 318 GLY A N 1
ATOM 2436 C CA . GLY A 1 318 ? -8.671 -8.104 -8.678 1.00 80.94 318 GLY A CA 1
ATOM 2437 C C . GLY A 1 318 ? -9.169 -6.701 -9.069 1.00 80.94 318 GLY A C 1
ATOM 2438 O O . GLY A 1 318 ? -9.101 -6.328 -10.244 1.00 80.94 318 GLY A O 1
ATOM 2439 N N . CYS A 1 319 ? -9.632 -5.899 -8.104 1.00 87.12 319 CYS A N 1
ATOM 2440 C CA . CYS A 1 319 ? -10.044 -4.503 -8.301 1.00 87.12 319 CYS A CA 1
ATOM 2441 C C . CYS A 1 319 ? -8.907 -3.541 -8.683 1.00 87.12 319 CYS A C 1
ATOM 2443 O O . CYS A 1 319 ? -9.167 -2.440 -9.164 1.00 87.12 319 CYS A O 1
ATOM 2445 N N . CYS A 1 320 ? -7.645 -3.903 -8.443 1.00 88.12 320 CYS A N 1
ATOM 2446 C CA . CYS A 1 320 ? -6.508 -3.040 -8.754 1.00 88.12 320 CYS A CA 1
ATOM 2447 C C . CYS A 1 320 ? -6.182 -3.065 -10.252 1.00 88.12 320 CYS A C 1
ATOM 2449 O O . CYS A 1 320 ? -5.837 -4.110 -10.802 1.00 88.12 320 CYS A O 1
ATOM 2451 N N . ILE A 1 321 ? -6.209 -1.893 -10.887 1.00 86.50 321 ILE A N 1
ATOM 2452 C CA . ILE A 1 321 ? -5.702 -1.680 -12.245 1.00 86.50 321 ILE A CA 1
ATOM 2453 C C . ILE A 1 321 ? -4.209 -1.385 -12.138 1.00 86.50 321 ILE A C 1
ATOM 2455 O O . ILE A 1 321 ? -3.791 -0.592 -11.290 1.00 86.50 321 ILE A O 1
ATOM 2459 N N . ARG A 1 322 ? -3.396 -2.034 -12.972 1.00 81.38 322 ARG A N 1
ATOM 2460 C CA . ARG A 1 322 ? -1.941 -1.867 -12.978 1.00 81.38 322 ARG A CA 1
ATOM 2461 C C . ARG A 1 322 ? -1.480 -1.216 -14.268 1.00 81.38 322 ARG A C 1
ATOM 2463 O O . ARG A 1 322 ? -2.004 -1.502 -15.337 1.00 81.38 322 ARG A O 1
ATOM 2470 N N . ASP A 1 323 ? -0.488 -0.350 -14.142 1.00 78.31 323 ASP A N 1
ATOM 2471 C CA . ASP A 1 323 ? 0.191 0.248 -15.280 1.00 78.31 323 ASP A CA 1
ATOM 2472 C C . ASP A 1 323 ? 1.081 -0.808 -15.944 1.00 78.31 323 ASP A C 1
ATOM 2474 O O . ASP A 1 323 ? 1.950 -1.386 -15.292 1.00 78.31 323 ASP A O 1
ATOM 2478 N N . GLU A 1 324 ? 0.880 -1.060 -17.237 1.00 73.88 324 GLU A N 1
ATOM 2479 C CA . GLU A 1 324 ? 1.599 -2.108 -17.981 1.00 73.88 324 GLU A CA 1
ATOM 2480 C C . GLU A 1 324 ? 3.119 -1.896 -17.997 1.00 73.88 324 GLU A C 1
ATOM 2482 O O . GLU A 1 324 ? 3.886 -2.850 -18.088 1.00 73.88 324 GLU A O 1
ATOM 2487 N N . SER A 1 325 ? 3.571 -0.642 -17.896 1.00 61.91 325 SER A N 1
ATOM 2488 C CA . SER A 1 325 ? 4.987 -0.292 -18.020 1.00 61.91 325 SER A CA 1
ATOM 2489 C C . SER A 1 325 ? 5.768 -0.374 -16.709 1.00 61.91 325 SER A C 1
ATOM 2491 O O . SER A 1 325 ? 6.995 -0.460 -16.729 1.00 61.91 325 SER A O 1
ATOM 2493 N N . THR A 1 326 ? 5.084 -0.270 -15.571 1.00 70.75 326 THR A N 1
ATOM 2494 C CA . THR A 1 326 ? 5.692 -0.248 -14.230 1.00 70.75 326 THR A CA 1
ATOM 2495 C C . THR A 1 326 ? 5.233 -1.410 -13.357 1.00 70.75 326 THR A C 1
ATOM 2497 O O . THR A 1 326 ? 5.860 -1.688 -12.338 1.00 70.75 326 THR A O 1
ATOM 2500 N N . GLY A 1 327 ? 4.125 -2.062 -13.712 1.00 71.31 327 GLY A N 1
ATOM 2501 C CA . GLY A 1 327 ? 3.461 -3.081 -12.906 1.00 71.31 327 GLY A CA 1
ATOM 2502 C C . GLY A 1 327 ? 2.827 -2.543 -11.619 1.00 71.31 327 GLY A C 1
ATOM 2503 O O . GLY A 1 327 ? 2.219 -3.315 -10.877 1.00 71.31 327 GLY A O 1
ATOM 2504 N N . LEU A 1 328 ? 2.948 -1.244 -11.323 1.00 77.81 328 LEU A N 1
ATOM 2505 C CA . LEU A 1 328 ? 2.389 -0.624 -10.122 1.00 77.81 328 LEU A CA 1
ATOM 2506 C C . LEU A 1 328 ? 0.890 -0.393 -10.281 1.00 77.81 328 LEU A C 1
ATOM 2508 O O . LEU A 1 328 ? 0.387 -0.223 -11.390 1.00 77.81 328 LEU A O 1
ATOM 2512 N N . VAL A 1 329 ? 0.171 -0.362 -9.158 1.00 84.00 329 VAL A N 1
ATOM 2513 C CA . VAL A 1 329 ? -1.251 -0.007 -9.184 1.00 84.00 329 VAL A CA 1
ATOM 2514 C C . VAL A 1 329 ? -1.380 1.441 -9.658 1.00 84.00 329 VAL A C 1
ATOM 2516 O O . VAL A 1 329 ? -0.680 2.323 -9.161 1.00 84.00 329 VAL A O 1
ATOM 2519 N N . CYS A 1 330 ? -2.255 1.683 -10.626 1.00 88.38 330 CYS A N 1
ATOM 2520 C CA . CYS A 1 330 ? -2.527 3.004 -11.189 1.00 88.38 330 CYS A CA 1
ATOM 2521 C C . CYS A 1 330 ? -4.003 3.409 -11.093 1.00 88.38 330 CYS A C 1
ATOM 2523 O O . CYS A 1 330 ? -4.315 4.562 -11.381 1.00 88.38 330 CYS A O 1
ATOM 2525 N N . GLY A 1 331 ? -4.876 2.499 -10.656 1.00 92.44 331 GLY A N 1
ATOM 2526 C CA . GLY A 1 331 ? -6.303 2.751 -10.497 1.00 92.44 331 GLY A CA 1
ATOM 2527 C C . GLY A 1 331 ? -7.008 1.673 -9.679 1.00 92.44 331 GLY A C 1
ATOM 2528 O O . GLY A 1 331 ? -6.465 0.586 -9.439 1.00 92.44 331 GLY A O 1
ATOM 2529 N N . LEU A 1 332 ? -8.243 1.963 -9.283 1.00 92.31 332 LEU A N 1
ATOM 2530 C CA . LEU A 1 332 ? -9.184 0.988 -8.735 1.00 92.31 332 LEU A CA 1
ATOM 2531 C C . LEU A 1 332 ? -10.439 0.919 -9.610 1.00 92.31 332 LEU A C 1
ATOM 2533 O O . LEU A 1 332 ? -10.919 1.929 -10.119 1.00 92.31 332 LEU A O 1
ATOM 2537 N N . ARG A 1 333 ? -11.009 -0.279 -9.729 1.00 91.06 333 ARG A N 1
ATOM 2538 C CA . ARG A 1 333 ? -12.335 -0.520 -10.313 1.00 91.06 333 ARG A CA 1
ATOM 2539 C C . ARG A 1 333 ? -13.201 -1.319 -9.346 1.00 91.06 333 ARG A C 1
ATOM 2541 O O . ARG A 1 333 ? -12.674 -2.157 -8.617 1.00 91.06 333 ARG A O 1
ATOM 2548 N N . GLN A 1 334 ? -14.500 -1.038 -9.350 1.00 88.44 334 GLN A N 1
ATOM 2549 C CA . GLN A 1 334 ? -15.500 -1.796 -8.598 1.00 88.44 334 GLN A CA 1
ATOM 2550 C C . GLN A 1 334 ? -15.986 -2.992 -9.408 1.00 88.44 334 GLN A C 1
ATOM 2552 O O . GLN A 1 334 ? -16.216 -2.801 -10.623 1.00 88.44 334 GLN A O 1
#

Secondary structure (DSSP, 8-state):
--TTHHHHHHHHHHHHHHHHHHHH-TTTTTSHHHHHHHHHHHTHHHHHTTSHHHIIIIIHHHHHHHHHHHHHT----SS-TTTTTS--HHHHHHHHHHHHHHHHSPPPP----------PPP----------------PPPPP--GGGG---S-S-EETTSEEEETTTEEEEGGG--TT-EEEPTTS-EEEEEEEEEEE-TTSEEEEEEETTTEEE-TTS-EEEEETTTTEEEEE-HHHHS-EEEEE-SEEEEEEEP--SSS----EEEETTEEEEPBT----SSTT--TTTT-HHHHHHHHTTSTTTTTTEEEEETT-EEE-TTT-SEEEE--

Organism: NCBI:txid641309